Protein AF-A0A969KYI5-F1 (afdb_monomer)

Foldseek 3Di:
DDLVDDDQEAEDEPDPPVVVVVVVVVCVVNVHHYDYDYLVNLQPPDPVLVDDPPHDPDPDDPQADQEAEAEEAELSSQQSNQVSHAQLHEYEYEYPDYHPDDHDDDLCCCPVSVYYYFYDYDDDSVCRPVVQPDDPDFDQQWEEEEAALLDPVNLVVLVVQLVDPRHHQEYEYEHQAVVSCVCVCVPRVVSCVVVNYHYYYAHPPDPCRVVVVCVSLPQAGLEYEYQDPDPVSVVVNVVRAHDSHDYHYNDD

Nearest PDB structures (foldseek):
  8aet-assembly1_A-2  TM=6.600E-01  e=4.346E-01  Chloroflexus aurantiacus J-10-fl
  8a30-assembly1_A  TM=6.614E-01  e=4.109E-01  Chloroflexus aurantiacus J-10-fl
  8i70-assembly1_A-2  TM=6.601E-01  e=4.346E-01  Chloroflexus aurantiacus
  8aer-assembly1_A  TM=6.171E-01  e=3.885E-01  Chloroflexus aurantiacus J-10-fl
  8a8t-assembly1_A  TM=5.025E-01  e=2.937E-01  Chloroflexus aurantiacus J-10-fl

Radius of gyration: 21.57 Å; Cα contacts (8 Å, |Δi|>4): 402; chains: 1; bounding box: 47×39×60 Å

Structure (mmCIF, N/CA/C/O backbone):
data_AF-A0A969KYI5-F1
#
_entry.id   AF-A0A969KYI5-F1
#
loop_
_atom_site.group_PDB
_atom_site.id
_atom_site.type_symbol
_atom_site.label_atom_id
_atom_site.label_alt_id
_atom_site.label_comp_id
_atom_site.label_asym_id
_atom_site.label_entity_id
_atom_site.label_seq_id
_atom_site.pdbx_PDB_ins_code
_atom_site.Cartn_x
_atom_site.Cartn_y
_atom_site.Cartn_z
_atom_site.occupancy
_atom_site.B_iso_or_equiv
_atom_site.auth_seq_id
_atom_site.auth_comp_id
_atom_site.auth_asym_id
_atom_site.auth_atom_id
_atom_site.pdbx_PDB_model_num
ATOM 1 N N . MET A 1 1 ? -16.757 -11.420 14.740 1.00 59.62 1 MET A N 1
ATOM 2 C CA . MET A 1 1 ? -16.255 -12.088 15.953 1.00 59.62 1 MET A CA 1
ATOM 3 C C . MET A 1 1 ? -17.090 -13.322 16.175 1.00 59.62 1 MET A C 1
ATOM 5 O O . MET A 1 1 ? -18.311 -13.242 16.051 1.00 59.62 1 MET A O 1
ATOM 9 N N . ASP A 1 2 ? -16.441 -14.421 16.500 1.00 63.47 2 ASP A N 1
ATOM 10 C CA . ASP A 1 2 ? -17.086 -15.614 17.028 1.00 63.47 2 ASP A CA 1
ATOM 11 C C . ASP A 1 2 ? -16.441 -15.958 18.378 1.00 63.47 2 ASP A C 1
ATOM 13 O O . ASP A 1 2 ? -15.504 -15.295 18.820 1.00 63.47 2 ASP A O 1
ATOM 17 N N . GLU A 1 3 ? -16.976 -16.962 19.066 1.00 64.88 3 GLU A N 1
ATOM 18 C CA . GLU A 1 3 ? -16.490 -17.372 20.390 1.00 64.88 3 GLU A CA 1
ATOM 19 C C . GLU A 1 3 ? -15.037 -17.886 20.368 1.00 64.88 3 GLU A C 1
ATOM 21 O O . GLU A 1 3 ? -14.399 -17.961 21.410 1.00 64.88 3 GLU A O 1
ATOM 26 N N . GLN A 1 4 ? -14.496 -18.221 19.194 1.00 67.75 4 GLN A N 1
ATOM 27 C CA . GLN A 1 4 ? -13.138 -18.747 19.029 1.00 67.75 4 GLN A CA 1
ATOM 28 C C . GLN A 1 4 ? -12.147 -17.674 18.546 1.00 67.75 4 GLN A C 1
ATOM 30 O O . GLN A 1 4 ? -10.937 -17.870 18.639 1.00 67.75 4 GLN A O 1
ATOM 35 N N . SER A 1 5 ? -12.649 -16.540 18.052 1.00 75.62 5 SER A N 1
ATOM 36 C CA . SER A 1 5 ? -11.885 -15.423 17.504 1.00 75.62 5 SER A CA 1
ATOM 37 C C . SER A 1 5 ? -12.491 -14.091 17.962 1.00 75.62 5 SER A C 1
ATOM 39 O O . SER A 1 5 ? -13.336 -13.472 17.297 1.00 75.62 5 SER A O 1
ATOM 41 N N . HIS A 1 6 ? -12.053 -13.660 19.146 1.00 79.88 6 HIS A N 1
ATOM 42 C CA . HIS A 1 6 ? -12.416 -12.391 19.766 1.00 79.88 6 HIS A CA 1
ATOM 43 C C . HIS A 1 6 ? -11.184 -11.723 20.401 1.00 79.88 6 HIS A C 1
ATOM 45 O O . HIS A 1 6 ? -10.236 -12.417 20.779 1.00 79.88 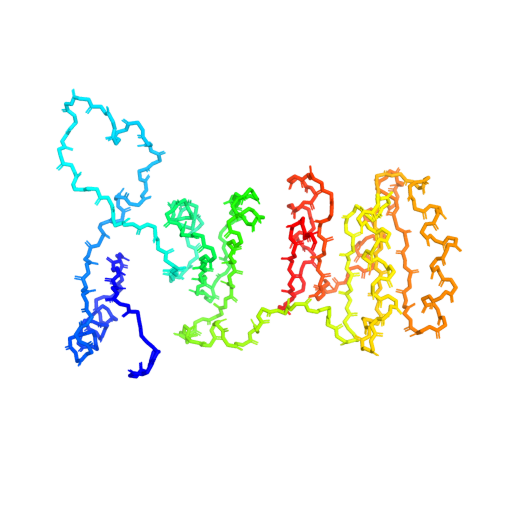6 HIS A O 1
ATOM 51 N N . PRO A 1 7 ? -11.168 -10.386 20.538 1.00 85.75 7 PRO A N 1
ATOM 52 C CA . PRO A 1 7 ? -10.055 -9.705 21.183 1.00 85.75 7 PRO A CA 1
ATOM 53 C C . PRO A 1 7 ? -10.033 -9.997 22.690 1.00 85.75 7 PRO A C 1
ATOM 55 O O . PRO A 1 7 ? -11.062 -10.308 23.295 1.00 85.75 7 PRO A O 1
ATOM 58 N N . ALA A 1 8 ? -8.859 -9.863 23.308 1.00 86.94 8 ALA A N 1
ATOM 59 C CA . ALA A 1 8 ? -8.721 -9.947 24.764 1.00 86.94 8 ALA A CA 1
ATOM 60 C C . ALA A 1 8 ? -9.285 -8.701 25.473 1.00 86.94 8 ALA A C 1
ATOM 62 O O . ALA A 1 8 ? -9.781 -8.788 26.596 1.00 86.94 8 ALA A O 1
ATOM 63 N N . ARG A 1 9 ? -9.212 -7.539 24.810 1.00 89.31 9 ARG A N 1
ATOM 64 C CA . ARG A 1 9 ? -9.676 -6.238 25.308 1.00 89.31 9 ARG A CA 1
ATOM 65 C C . ARG A 1 9 ? -10.349 -5.471 24.176 1.00 89.31 9 ARG A C 1
ATOM 67 O O . ARG A 1 9 ? -9.918 -5.566 23.031 1.00 89.31 9 ARG A O 1
ATOM 74 N N . LEU A 1 10 ? -11.380 -4.698 24.492 1.00 91.19 10 LEU A N 1
ATOM 75 C CA . LEU A 1 10 ? -12.138 -3.902 23.533 1.00 91.19 10 LEU A CA 1
ATOM 76 C C . LEU A 1 10 ? -12.151 -2.429 23.954 1.00 91.19 10 LEU A C 1
ATOM 78 O O . LEU A 1 10 ? -12.731 -2.077 24.979 1.00 91.19 10 LEU A O 1
ATOM 82 N N . GLY A 1 11 ? -11.537 -1.571 23.141 1.00 89.88 11 GLY A N 1
ATOM 83 C CA . GLY A 1 11 ? -11.654 -0.118 23.260 1.00 89.88 11 GLY A CA 1
ATOM 84 C C . GLY A 1 11 ? -12.860 0.400 22.476 1.00 89.88 11 GLY A C 1
ATOM 85 O O . GLY A 1 11 ? -13.053 0.009 21.327 1.00 89.88 11 GLY A O 1
ATOM 86 N N . LEU A 1 12 ? -13.667 1.275 23.076 1.00 90.50 12 LEU A N 1
ATOM 87 C CA . LEU A 1 12 ? -14.774 1.959 22.400 1.00 90.50 12 LEU A CA 1
ATOM 88 C C . LEU A 1 12 ? -14.564 3.473 22.441 1.00 90.50 12 LEU A C 1
ATOM 90 O O . LEU A 1 12 ? -14.424 4.049 23.519 1.00 90.50 12 LEU A O 1
ATOM 94 N N . THR A 1 13 ? -14.619 4.117 21.277 1.00 89.56 13 THR A N 1
ATOM 95 C CA . THR A 1 13 ? -14.523 5.575 21.130 1.00 89.56 13 THR A CA 1
ATOM 96 C C . THR A 1 13 ? -15.610 6.061 20.188 1.00 89.56 13 THR A C 1
ATOM 98 O O . THR A 1 13 ? -15.633 5.649 19.034 1.00 89.56 13 THR A O 1
ATOM 101 N N . ASP A 1 14 ? -16.501 6.923 20.686 1.00 87.88 14 ASP A N 1
ATOM 102 C CA . ASP A 1 14 ? -17.548 7.598 19.895 1.00 87.88 14 ASP A CA 1
ATOM 103 C C . ASP A 1 14 ? -18.373 6.656 18.986 1.00 87.88 14 ASP A C 1
ATOM 105 O O . ASP A 1 14 ? -18.762 6.976 17.865 1.00 87.88 14 ASP A O 1
ATOM 109 N N . VAL A 1 15 ? -18.617 5.432 19.465 1.00 87.50 15 VAL A N 1
ATOM 110 C CA . VAL A 1 15 ? -19.366 4.408 18.729 1.00 87.50 15 VAL A CA 1
ATOM 111 C C . VAL A 1 15 ? -20.871 4.663 18.894 1.00 87.50 15 VAL A C 1
ATOM 113 O O . VAL A 1 15 ? -21.308 4.886 20.026 1.00 87.50 15 VAL A O 1
ATOM 116 N N . PRO A 1 16 ? -21.701 4.555 17.831 1.00 88.31 16 PRO A N 1
ATOM 117 C CA . PRO A 1 16 ? -23.150 4.729 17.942 1.00 88.31 16 PRO A CA 1
ATOM 118 C C . PRO A 1 16 ? -23.755 3.877 19.062 1.00 88.31 16 PRO A C 1
ATOM 120 O O . PRO A 1 16 ? -23.484 2.679 19.138 1.00 88.31 16 PRO A O 1
ATOM 123 N N . GLU A 1 17 ? -24.614 4.469 19.896 1.00 89.56 17 GLU A N 1
ATOM 124 C CA . GLU A 1 17 ? -25.098 3.869 21.152 1.00 89.56 17 GLU A CA 1
ATOM 125 C C . GLU A 1 17 ? -25.670 2.455 20.964 1.00 89.56 17 GLU A C 1
ATOM 127 O O . GLU A 1 17 ? -25.275 1.514 21.650 1.00 89.56 17 GLU A O 1
ATOM 132 N N . ALA A 1 18 ? -26.530 2.265 19.958 1.00 90.06 18 ALA A N 1
ATOM 133 C CA . ALA A 1 18 ? -27.111 0.959 19.650 1.00 90.06 18 ALA A CA 1
ATOM 134 C C . ALA A 1 18 ? -26.060 -0.093 19.247 1.00 90.06 18 ALA A C 1
ATOM 136 O O . ALA A 1 18 ? -26.262 -1.293 19.445 1.00 90.06 18 ALA A O 1
ATOM 137 N N . PHE A 1 19 ? -24.939 0.321 18.655 1.00 89.75 19 PHE A N 1
ATOM 138 C CA . PHE A 1 19 ? -23.842 -0.586 18.333 1.00 89.75 19 PHE A CA 1
ATOM 139 C C . PHE A 1 19 ? -22.939 -0.834 19.543 1.00 89.75 19 PHE A C 1
ATOM 141 O O . PHE A 1 19 ? -22.632 -1.991 19.824 1.00 89.75 19 PHE A O 1
ATOM 148 N N . ALA A 1 20 ? -22.613 0.206 20.311 1.00 90.94 20 ALA A N 1
ATOM 149 C CA . ALA A 1 20 ? -21.858 0.090 21.555 1.00 90.94 20 ALA A CA 1
ATOM 150 C C . ALA A 1 20 ? -22.544 -0.854 22.559 1.00 90.94 20 ALA A C 1
ATOM 152 O O . ALA A 1 20 ? -21.880 -1.715 23.133 1.00 90.94 20 ALA A O 1
ATOM 153 N N . THR A 1 21 ? -23.869 -0.765 22.722 1.00 92.81 21 THR A N 1
ATOM 154 C CA . THR A 1 21 ? -24.632 -1.677 23.591 1.00 92.81 21 THR A CA 1
ATOM 155 C C . THR A 1 21 ? -24.506 -3.126 23.128 1.00 92.81 21 THR A C 1
ATOM 157 O O . THR A 1 21 ? -24.176 -3.992 23.936 1.00 92.81 21 THR A O 1
ATOM 160 N N . ARG A 1 22 ? -24.660 -3.397 21.823 1.00 91.25 22 ARG A N 1
ATOM 161 C CA . ARG A 1 22 ? -24.477 -4.753 21.271 1.00 91.25 22 ARG A CA 1
ATOM 162 C C . ARG A 1 22 ? -23.063 -5.289 21.511 1.00 91.25 22 ARG A C 1
ATOM 164 O O . ARG A 1 22 ? -22.908 -6.454 21.867 1.00 91.25 22 ARG A O 1
ATOM 171 N N . LEU A 1 23 ? -22.039 -4.451 21.340 1.00 91.31 23 LEU A N 1
ATOM 172 C CA . LEU A 1 23 ? -20.647 -4.831 21.593 1.00 91.31 23 LEU A CA 1
ATOM 173 C C . LEU A 1 23 ? -20.398 -5.141 23.073 1.00 91.31 23 LEU A C 1
ATOM 175 O O . LEU A 1 23 ? -19.770 -6.151 23.374 1.00 91.31 23 LEU A O 1
ATOM 179 N N . LYS A 1 24 ? -20.932 -4.330 23.993 1.00 92.19 24 LYS A N 1
ATOM 180 C CA . LYS A 1 24 ? -20.815 -4.548 25.445 1.00 92.19 24 LYS A CA 1
ATOM 181 C C . LYS A 1 24 ? -21.520 -5.824 25.900 1.00 92.19 24 LYS A C 1
ATOM 183 O O . LYS A 1 24 ? -20.953 -6.585 26.677 1.00 92.19 24 LYS A O 1
ATOM 188 N N . GLU A 1 25 ? -22.725 -6.091 25.397 1.00 93.19 25 GLU A N 1
ATOM 189 C CA . GLU A 1 25 ? -23.447 -7.338 25.678 1.00 93.19 25 GLU A CA 1
ATOM 190 C C . GLU A 1 25 ? -22.661 -8.562 25.198 1.00 93.19 25 GLU A C 1
ATOM 192 O O . GLU A 1 25 ? -22.559 -9.561 25.912 1.00 93.19 25 GLU A O 1
ATOM 197 N N . GLN A 1 26 ? -22.076 -8.480 24.001 1.00 89.75 26 GLN A N 1
ATOM 198 C CA . GLN A 1 26 ? -21.272 -9.559 23.442 1.00 89.75 26 GLN A CA 1
ATOM 199 C C . GLN A 1 26 ? -19.955 -9.752 24.209 1.00 89.75 26 GLN A C 1
ATOM 201 O O . GLN A 1 26 ? -19.594 -10.884 24.527 1.00 89.75 26 GLN A O 1
ATOM 206 N N . ALA A 1 27 ? -19.276 -8.662 24.567 1.00 91.44 27 ALA A N 1
ATOM 207 C CA . ALA A 1 27 ? -18.063 -8.681 25.375 1.00 91.44 27 ALA A CA 1
ATOM 208 C C . ALA A 1 27 ? -18.308 -9.291 26.761 1.00 91.44 27 ALA A C 1
ATOM 210 O O . ALA A 1 27 ? -17.524 -10.123 27.207 1.00 91.44 27 ALA A O 1
ATOM 211 N N . ALA A 1 28 ? -19.436 -8.971 27.406 1.00 91.12 28 ALA A N 1
ATOM 212 C CA . ALA A 1 28 ? -19.811 -9.556 28.692 1.00 91.12 28 ALA A CA 1
ATOM 213 C C . ALA A 1 28 ? -20.014 -11.080 28.610 1.00 91.12 28 ALA A C 1
ATOM 215 O O . ALA A 1 28 ? -19.615 -11.800 29.525 1.00 91.12 28 ALA A O 1
ATOM 216 N N . ARG A 1 29 ? -20.591 -11.587 27.508 1.00 91.06 29 ARG A N 1
ATOM 217 C CA . ARG A 1 29 ? -20.756 -13.037 27.278 1.00 91.06 29 ARG A CA 1
ATOM 218 C C . ARG A 1 29 ? -19.420 -13.765 27.164 1.00 91.06 29 ARG A C 1
ATOM 220 O O . ARG A 1 29 ? -19.315 -14.893 27.631 1.00 91.06 29 ARG A O 1
ATOM 227 N N . TRP A 1 30 ? -18.423 -13.122 26.564 1.00 90.38 30 TRP A N 1
ATOM 228 C CA . TRP A 1 30 ? -17.089 -13.689 26.345 1.00 90.38 30 TRP A CA 1
ATOM 229 C C . TRP A 1 30 ? -16.047 -13.231 27.372 1.00 90.38 30 TRP A C 1
ATOM 231 O O . TRP A 1 30 ? -14.867 -13.519 27.214 1.00 90.38 30 TRP A O 1
ATOM 241 N N . GLN A 1 31 ? -16.476 -12.535 28.431 1.00 89.81 31 GLN A N 1
ATOM 242 C CA . GLN A 1 31 ? -15.607 -12.022 29.497 1.00 89.81 31 GLN A CA 1
ATOM 243 C C . GLN A 1 31 ? -14.469 -11.117 28.984 1.00 89.81 31 GLN A C 1
ATOM 245 O O . GLN A 1 31 ? -13.372 -11.106 29.538 1.00 89.81 31 GLN A O 1
ATOM 250 N N . ILE A 1 32 ? -14.742 -10.341 27.935 1.00 91.00 32 ILE A N 1
ATOM 251 C CA . ILE A 1 32 ? -13.802 -9.381 27.351 1.00 91.00 32 ILE A CA 1
ATOM 252 C C . ILE A 1 32 ? -13.844 -8.087 28.163 1.00 91.00 32 ILE A C 1
ATOM 254 O O . ILE A 1 32 ? -14.917 -7.541 28.434 1.00 91.00 32 ILE A O 1
ATOM 258 N N . GLU A 1 33 ? -12.671 -7.570 28.524 1.00 89.69 33 GLU A N 1
ATOM 259 C CA . GLU A 1 33 ? -12.545 -6.261 29.165 1.00 89.69 33 GLU A CA 1
ATOM 260 C C . GLU A 1 33 ? -12.932 -5.159 28.170 1.00 89.69 33 GLU A C 1
ATOM 262 O O . GLU A 1 33 ? -12.339 -5.057 27.096 1.00 89.69 33 GLU A O 1
ATOM 267 N N . VAL A 1 34 ? -13.908 -4.320 28.526 1.00 89.81 34 VAL A N 1
ATOM 268 C CA . VAL A 1 34 ? -14.317 -3.170 27.709 1.00 89.81 34 VAL A CA 1
ATOM 269 C C . VAL A 1 34 ? -13.865 -1.880 28.377 1.00 89.81 34 VAL A C 1
ATOM 271 O O . VAL A 1 34 ? -14.175 -1.647 29.545 1.00 89.81 34 VAL A O 1
ATOM 274 N N . VAL A 1 35 ? -13.183 -1.028 27.617 1.00 88.81 35 VAL A N 1
ATOM 275 C CA . VAL A 1 35 ? -12.719 0.291 28.056 1.00 88.81 35 VAL A CA 1
ATOM 276 C C . VAL A 1 35 ? -13.306 1.353 27.134 1.00 88.81 35 VAL A C 1
ATOM 278 O O . VAL A 1 35 ? -13.179 1.267 25.914 1.00 88.81 35 VAL A O 1
ATOM 281 N N . GLU A 1 36 ? -13.943 2.371 27.708 1.00 86.38 36 GLU A N 1
ATOM 282 C CA . GLU A 1 36 ? -14.324 3.565 26.951 1.00 86.38 36 GLU A CA 1
ATOM 283 C C . GLU A 1 36 ? -13.146 4.532 26.890 1.00 86.38 36 GLU A C 1
ATOM 285 O O . GLU A 1 36 ? -12.555 4.883 27.911 1.00 86.38 36 GLU A O 1
ATOM 290 N N . ILE A 1 37 ? -12.801 4.950 25.677 1.00 85.69 37 ILE A N 1
ATOM 291 C CA . ILE A 1 37 ? -11.662 5.816 25.404 1.00 85.69 37 ILE A CA 1
ATOM 292 C C . ILE A 1 37 ? -12.213 7.103 24.790 1.00 85.69 37 ILE A C 1
ATOM 294 O O . ILE A 1 37 ? -12.712 7.070 23.662 1.00 85.69 37 ILE A O 1
ATOM 298 N N . PRO A 1 38 ? -12.157 8.235 25.509 1.00 83.31 38 PRO A N 1
ATOM 299 C CA . PRO A 1 38 ? -12.606 9.515 24.980 1.00 83.31 38 PRO A CA 1
ATOM 300 C C . PRO A 1 38 ? -11.817 9.920 23.727 1.00 83.31 38 PRO A C 1
ATOM 302 O O . PRO A 1 38 ? -10.602 9.733 23.653 1.00 83.31 38 PRO A O 1
ATOM 305 N N . LEU A 1 39 ? -12.506 10.466 22.724 1.00 78.62 39 LEU A N 1
ATOM 306 C CA . LEU A 1 39 ? -11.914 10.767 21.417 1.00 78.62 39 LEU A CA 1
ATOM 307 C C . LEU A 1 39 ? -10.817 11.841 21.481 1.00 78.62 39 LEU A C 1
ATOM 309 O O . LEU A 1 39 ? -9.819 11.772 20.766 1.00 78.62 39 LEU A O 1
ATOM 313 N N . ASP A 1 40 ? -10.986 12.825 22.359 1.00 79.44 40 ASP A N 1
ATOM 314 C CA . ASP A 1 40 ? -9.992 13.856 22.650 1.00 79.44 40 ASP A CA 1
ATOM 315 C C . ASP A 1 40 ? -8.660 13.254 23.102 1.00 79.44 40 ASP A C 1
ATOM 317 O O . ASP A 1 40 ? -7.614 13.777 22.735 1.00 79.44 40 ASP A O 1
ATOM 321 N N . ARG A 1 41 ? -8.675 12.108 23.793 1.00 75.38 41 ARG A N 1
ATOM 322 C CA . ARG A 1 41 ? -7.449 11.424 24.216 1.00 75.38 41 ARG A CA 1
ATOM 323 C C . ARG A 1 41 ? -6.648 10.812 23.077 1.00 75.38 41 ARG A C 1
ATOM 325 O O . ARG A 1 41 ? -5.428 10.738 23.194 1.00 75.38 41 ARG A O 1
ATOM 332 N N . LEU A 1 42 ? -7.310 10.376 22.007 1.00 74.62 42 LEU A N 1
ATOM 333 C CA . LEU A 1 42 ? -6.642 9.833 20.820 1.00 74.62 42 LEU A CA 1
ATOM 334 C C . LEU A 1 42 ? -6.076 10.946 19.932 1.00 74.62 42 LEU A C 1
ATOM 336 O O . LEU A 1 42 ? -5.077 10.735 19.257 1.00 74.62 42 LEU A O 1
ATOM 340 N N . ARG A 1 43 ? -6.681 12.140 19.980 1.00 72.38 43 ARG A N 1
ATOM 341 C CA . ARG A 1 43 ? -6.279 13.335 19.218 1.00 72.38 43 ARG A CA 1
ATOM 342 C C . ARG A 1 43 ? -5.135 14.135 19.848 1.00 72.38 43 ARG A C 1
ATOM 344 O O . ARG A 1 43 ? -4.731 15.147 19.284 1.00 72.38 43 ARG A O 1
ATOM 351 N N . LEU A 1 44 ? -4.627 13.730 21.011 1.00 62.97 44 LEU A N 1
ATOM 352 C CA . LEU A 1 44 ? -3.478 14.388 21.629 1.00 62.97 44 LEU A CA 1
ATOM 353 C C . LEU A 1 44 ? -2.215 14.069 20.816 1.00 62.97 44 LEU A C 1
ATOM 355 O O . LEU A 1 44 ? -1.639 12.994 20.955 1.00 62.97 44 LEU A O 1
ATOM 359 N N . GLU A 1 45 ? -1.799 15.022 19.981 1.00 50.66 45 GLU A N 1
ATOM 360 C CA . GLU A 1 45 ? -0.586 14.952 19.148 1.00 50.66 45 GLU A CA 1
ATOM 361 C C . GLU A 1 45 ? 0.715 14.963 19.971 1.00 50.66 45 GLU A C 1
ATOM 363 O O . GLU A 1 45 ? 1.779 14.622 19.457 1.00 50.66 45 GLU A O 1
ATOM 368 N N . ASP A 1 46 ? 0.656 15.365 21.245 1.00 46.66 46 ASP A N 1
ATOM 369 C CA . ASP A 1 46 ? 1.851 15.729 22.001 1.00 46.66 46 ASP A CA 1
ATOM 370 C C . ASP A 1 46 ? 2.296 14.641 22.990 1.00 46.66 46 ASP A C 1
ATOM 372 O O . ASP A 1 46 ? 1.810 14.529 24.121 1.00 46.66 46 ASP A O 1
ATOM 376 N N . ASP A 1 47 ? 3.308 13.875 22.586 1.00 47.69 47 ASP A N 1
ATOM 377 C CA . ASP A 1 47 ? 4.074 12.980 23.463 1.00 47.69 47 ASP A CA 1
ATOM 378 C C . ASP A 1 47 ? 4.747 13.734 24.634 1.00 47.69 47 ASP A C 1
ATOM 380 O O . ASP A 1 47 ? 5.129 13.123 25.638 1.00 47.69 47 ASP A O 1
ATOM 384 N N . ARG A 1 48 ? 4.870 15.071 24.562 1.00 41.66 48 ARG A N 1
ATOM 385 C CA . ARG A 1 48 ? 5.460 15.901 25.630 1.00 41.66 48 ARG A CA 1
ATOM 386 C C . ARG A 1 48 ? 4.542 16.070 26.837 1.00 41.66 48 ARG A C 1
ATOM 388 O O . ARG A 1 48 ? 5.039 16.111 27.959 1.00 41.66 48 ARG A O 1
ATOM 395 N N . LEU A 1 49 ? 3.220 16.040 26.651 1.00 44.06 49 LEU A N 1
ATOM 396 C CA . LEU A 1 49 ? 2.267 16.002 27.770 1.00 44.06 49 LEU A CA 1
ATOM 397 C C . LEU A 1 49 ? 2.286 14.658 28.517 1.00 44.06 49 LEU A C 1
ATOM 399 O O . LEU A 1 49 ? 1.730 14.562 29.608 1.00 44.06 49 LEU A O 1
ATOM 403 N N . ARG A 1 50 ? 2.964 13.631 27.981 1.00 46.44 50 ARG A N 1
ATOM 404 C CA . ARG A 1 50 ? 3.198 12.363 28.692 1.00 46.44 50 ARG A CA 1
ATOM 405 C C . ARG A 1 50 ? 4.343 12.446 29.712 1.00 46.44 50 ARG A C 1
ATOM 407 O O . ARG A 1 50 ? 4.453 11.554 30.547 1.00 46.44 50 ARG A O 1
ATOM 414 N N . HIS A 1 51 ? 5.181 13.491 29.660 1.00 39.66 51 HIS A N 1
ATOM 415 C CA . HIS A 1 51 ? 6.405 13.606 30.470 1.00 39.66 51 HIS A CA 1
ATOM 416 C C . HIS A 1 51 ? 6.597 14.960 31.182 1.00 39.66 51 HIS A C 1
ATOM 418 O O . HIS A 1 51 ? 7.648 15.170 31.790 1.00 39.66 51 HIS A O 1
ATOM 424 N N . GLU A 1 52 ? 5.624 15.878 31.168 1.00 33.81 52 GLU A N 1
ATOM 425 C CA . GLU A 1 52 ? 5.732 17.099 31.976 1.00 33.81 52 GLU A CA 1
ATOM 426 C C . GLU A 1 52 ? 5.536 16.790 33.475 1.00 33.81 52 GLU A C 1
ATOM 428 O O . GLU A 1 52 ? 4.476 16.286 33.864 1.00 33.81 52 GLU A O 1
ATOM 433 N N . PRO A 1 53 ? 6.501 17.120 34.358 1.00 36.97 53 PRO A N 1
ATOM 434 C CA . PRO A 1 53 ? 6.297 17.024 35.796 1.00 36.97 53 PRO A CA 1
ATOM 435 C C . PRO A 1 53 ? 5.329 18.135 36.234 1.00 36.97 53 PRO A C 1
ATOM 437 O O . PRO A 1 53 ? 5.749 19.240 36.569 1.00 36.97 53 PRO A O 1
ATOM 440 N N . GLY A 1 54 ? 4.023 17.849 36.205 1.00 46.62 54 GLY A N 1
ATOM 441 C CA . GLY A 1 54 ? 2.973 18.754 36.693 1.00 46.62 54 GLY A CA 1
ATOM 442 C C . GLY A 1 54 ? 1.671 18.806 35.884 1.00 46.62 54 GLY A C 1
ATOM 443 O O . GLY A 1 54 ? 0.737 19.475 36.324 1.00 46.62 54 GLY A O 1
ATOM 444 N N . GLY A 1 55 ? 1.572 18.120 34.740 1.00 43.94 55 GLY A N 1
ATOM 445 C CA . GLY A 1 55 ? 0.313 17.991 33.997 1.00 43.94 55 GLY A CA 1
ATOM 446 C C . GLY A 1 55 ? -0.695 17.098 34.730 1.00 43.94 55 GLY A C 1
ATOM 447 O O . GLY A 1 55 ? -0.298 16.157 35.414 1.00 43.94 55 GLY A O 1
ATOM 448 N N . LEU A 1 56 ? -1.995 17.405 34.609 1.00 45.03 56 LEU A N 1
ATOM 449 C CA . LEU A 1 56 ? -3.103 16.573 35.105 1.00 45.03 56 LEU A CA 1
ATOM 450 C C . LEU A 1 56 ? -2.802 15.093 34.830 1.00 45.03 56 LEU A C 1
ATOM 452 O O . LEU A 1 56 ? -2.579 14.731 33.678 1.00 45.03 56 LEU A O 1
ATOM 456 N N . PHE A 1 57 ? -2.779 14.262 35.878 1.00 43.72 57 PHE A N 1
ATOM 457 C CA . PHE A 1 57 ? -2.591 12.815 35.773 1.00 43.72 57 PHE A CA 1
ATOM 458 C C . PHE A 1 57 ? -3.711 12.220 34.911 1.00 43.72 57 PHE A C 1
ATOM 460 O O . PHE A 1 57 ? -4.773 11.859 35.410 1.00 43.72 57 PHE A O 1
ATOM 467 N N . LEU A 1 58 ? -3.496 12.168 33.602 1.00 50.28 58 LEU A N 1
ATOM 468 C CA . LEU A 1 58 ? -4.280 11.340 32.708 1.00 50.28 58 LEU A CA 1
ATOM 469 C C . LEU A 1 58 ? -3.669 9.947 32.792 1.00 50.28 58 LEU A C 1
ATOM 471 O O . LEU A 1 58 ? -2.467 9.796 32.568 1.00 50.28 58 LEU A O 1
ATOM 475 N N . ASP A 1 59 ? -4.483 8.939 33.108 1.00 50.81 59 ASP A N 1
ATOM 476 C CA . ASP A 1 59 ? -4.032 7.547 33.067 1.00 50.81 59 ASP A CA 1
ATOM 477 C C . ASP A 1 59 ? -3.341 7.281 31.719 1.00 50.81 59 ASP A C 1
ATOM 479 O O . ASP A 1 59 ? -3.820 7.775 30.691 1.00 50.81 59 ASP A O 1
ATOM 483 N N . PRO A 1 60 ? -2.208 6.565 31.667 1.00 52.84 60 PRO A N 1
ATOM 484 C CA . PRO A 1 60 ? -1.571 6.251 30.396 1.00 52.84 60 PRO A CA 1
ATOM 485 C C . PRO A 1 60 ? -2.590 5.585 29.462 1.00 52.84 60 PRO A C 1
ATOM 487 O O . PRO A 1 60 ? -3.403 4.768 29.902 1.00 52.84 60 PRO A O 1
ATOM 490 N N . LEU A 1 61 ? -2.582 5.970 28.178 1.00 56.59 61 LEU A N 1
ATOM 491 C CA . LEU A 1 61 ? -3.379 5.261 27.176 1.00 56.59 61 LEU A CA 1
ATOM 492 C C . LEU A 1 61 ? -3.042 3.761 27.242 1.00 56.59 61 LEU A C 1
ATOM 494 O O . LEU A 1 61 ? -1.916 3.412 27.619 1.00 56.59 61 LEU A O 1
ATOM 498 N N . PRO A 1 62 ? -3.995 2.875 26.894 1.00 56.06 62 PRO A N 1
ATOM 499 C CA . PRO A 1 62 ? -3.711 1.454 26.775 1.00 56.06 62 PRO A CA 1
ATOM 500 C C . PRO A 1 62 ? -2.445 1.219 25.933 1.00 56.06 62 PRO A C 1
ATOM 502 O O . PRO A 1 62 ? -2.127 2.048 25.074 1.00 56.06 62 PRO A O 1
ATOM 505 N N . PRO A 1 63 ? -1.723 0.102 26.157 1.00 61.62 63 PRO A N 1
ATOM 506 C CA . PRO A 1 63 ? -0.682 -0.322 25.226 1.00 61.62 63 PRO A CA 1
ATOM 507 C C . PRO A 1 63 ? -1.246 -0.307 23.801 1.00 61.62 63 PRO A C 1
ATOM 509 O O . PRO A 1 63 ? -2.447 -0.520 23.625 1.00 61.62 63 PRO A O 1
ATOM 512 N N . ALA A 1 64 ? -0.381 -0.003 22.832 1.00 80.88 64 ALA A N 1
ATOM 513 C CA . ALA A 1 64 ? -0.733 0.127 21.423 1.00 80.88 64 ALA A CA 1
ATOM 514 C C . ALA A 1 64 ? -1.735 -0.954 20.967 1.00 80.88 64 ALA A C 1
ATOM 516 O O . ALA A 1 64 ? -1.662 -2.100 21.411 1.00 80.88 64 ALA A O 1
ATOM 517 N N . PHE A 1 65 ? -2.685 -0.582 20.112 1.00 89.50 65 PHE A N 1
ATOM 518 C CA . PHE A 1 65 ? -3.764 -1.461 19.669 1.00 89.50 65 PHE A CA 1
ATOM 519 C C . PHE A 1 65 ? -3.275 -2.408 18.579 1.00 89.50 65 PHE A C 1
ATOM 521 O O . PHE A 1 65 ? -2.706 -1.951 17.590 1.00 89.50 65 PHE A O 1
ATOM 528 N N . ASP A 1 66 ? -3.543 -3.706 18.725 1.00 92.94 66 ASP A N 1
ATOM 529 C CA . ASP A 1 66 ? -3.301 -4.676 17.651 1.00 92.94 66 ASP A CA 1
ATOM 530 C C . ASP A 1 66 ? -4.166 -4.338 16.426 1.00 92.94 66 ASP A C 1
ATOM 532 O O . ASP A 1 66 ? -3.671 -4.252 15.310 1.00 92.94 66 ASP A O 1
ATOM 536 N N . ASP A 1 67 ? -5.439 -4.012 16.654 1.00 93.81 67 ASP A N 1
ATOM 537 C CA . ASP A 1 67 ? -6.390 -3.662 15.605 1.00 93.81 67 ASP A CA 1
ATOM 538 C C . ASP A 1 67 ? -7.135 -2.370 15.963 1.00 93.81 67 ASP A C 1
ATOM 540 O O . ASP A 1 67 ? -7.664 -2.222 17.068 1.00 93.81 67 ASP A O 1
ATOM 544 N N . ILE A 1 68 ? -7.238 -1.452 15.002 1.00 93.94 68 ILE A N 1
ATOM 545 C CA . ILE A 1 68 ? -8.036 -0.227 15.098 1.00 93.94 68 ILE A CA 1
ATOM 546 C C . ILE A 1 68 ? -9.078 -0.243 13.982 1.00 93.94 68 ILE A C 1
ATOM 548 O O . ILE A 1 68 ? -8.748 -0.212 12.797 1.00 93.94 68 ILE A O 1
ATOM 552 N N . ILE A 1 69 ? -10.356 -0.258 14.361 1.00 94.31 69 ILE A N 1
ATOM 553 C CA . ILE A 1 69 ? -11.478 -0.245 13.418 1.00 94.31 69 ILE A CA 1
ATOM 554 C C . ILE A 1 69 ? -12.099 1.149 13.419 1.00 94.31 69 ILE A C 1
ATOM 556 O O . ILE A 1 69 ? -12.612 1.613 14.436 1.00 94.31 69 ILE A O 1
ATOM 560 N N . ILE A 1 70 ? -12.078 1.801 12.263 1.00 93.69 70 ILE A N 1
ATOM 561 C CA . ILE A 1 70 ? -12.591 3.151 12.058 1.00 93.69 70 ILE A CA 1
ATOM 562 C C . ILE A 1 70 ? -13.891 3.047 11.274 1.00 93.69 70 ILE A C 1
ATOM 564 O O . ILE A 1 70 ? -13.914 2.529 10.159 1.00 93.69 70 ILE A O 1
ATOM 568 N N . LEU A 1 71 ? -14.980 3.537 11.861 1.00 92.69 71 LEU A N 1
ATOM 569 C CA . LEU A 1 71 ? -16.290 3.570 11.219 1.00 92.69 71 LEU A CA 1
ATOM 570 C C . LEU A 1 71 ? -16.526 4.966 10.637 1.00 92.69 71 LEU A C 1
ATOM 572 O O . LEU A 1 71 ? -16.641 5.938 11.381 1.00 92.69 71 LEU A O 1
ATOM 576 N N . GLY A 1 72 ? -16.618 5.057 9.314 1.00 91.19 72 GLY A N 1
ATOM 577 C CA . GLY A 1 72 ? -16.798 6.308 8.582 1.00 91.19 72 GLY A CA 1
ATOM 578 C C . GLY A 1 72 ? -15.514 6.838 7.943 1.00 91.19 72 GLY A C 1
ATOM 579 O O . GLY A 1 72 ? -14.498 6.152 7.857 1.00 91.19 72 GLY A O 1
ATOM 580 N N . SER A 1 73 ? -15.590 8.072 7.447 1.00 92.56 73 SER A N 1
ATOM 581 C CA . SER A 1 73 ? -14.607 8.648 6.525 1.00 92.56 73 SER A CA 1
ATOM 582 C C . SER A 1 73 ? -13.886 9.890 7.068 1.00 92.56 73 SER A C 1
ATOM 584 O O . SER A 1 73 ? -13.511 10.758 6.286 1.00 92.56 73 SER A O 1
ATOM 586 N N . ASP A 1 74 ? -13.710 10.036 8.385 1.00 92.44 74 ASP A N 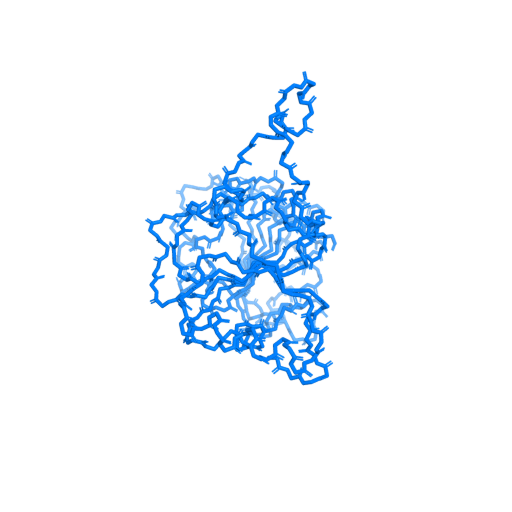1
ATOM 587 C CA . ASP A 1 74 ? -12.985 11.186 8.959 1.00 92.44 74 ASP A CA 1
ATOM 588 C C . ASP A 1 74 ? -11.462 11.012 8.812 1.00 92.44 74 ASP A C 1
ATOM 590 O O . ASP A 1 74 ? -10.823 10.281 9.569 1.00 92.44 74 ASP A O 1
ATOM 594 N N . SER A 1 75 ? -10.869 11.728 7.851 1.00 94.12 75 SER A N 1
ATOM 595 C CA . SER A 1 75 ? -9.419 11.738 7.616 1.00 94.12 75 SER A CA 1
ATOM 596 C C . SER A 1 75 ? -8.607 12.162 8.846 1.00 94.12 75 SER A C 1
ATOM 598 O O . SER A 1 75 ? -7.535 11.611 9.075 1.00 94.12 75 SER A O 1
ATOM 600 N N . ASN A 1 76 ? -9.102 13.109 9.653 1.00 91.56 76 ASN A N 1
ATOM 601 C CA . ASN A 1 76 ? -8.375 13.577 10.839 1.00 91.56 76 ASN A CA 1
ATOM 602 C C . ASN A 1 76 ? -8.375 12.511 11.938 1.00 91.56 76 ASN A C 1
ATOM 604 O O . ASN A 1 76 ? -7.409 12.383 12.684 1.00 91.56 76 ASN A O 1
ATOM 608 N N . LEU A 1 77 ? -9.463 11.742 12.046 1.00 90.75 77 LEU A N 1
ATOM 609 C CA . LEU A 1 77 ? -9.537 10.622 12.976 1.00 90.75 77 LEU A CA 1
ATOM 610 C C . LEU A 1 77 ? -8.535 9.531 12.596 1.00 90.75 77 LEU A C 1
ATOM 612 O O . LEU A 1 77 ? -7.817 9.059 13.469 1.00 90.75 77 LEU A O 1
ATOM 616 N N . ILE A 1 78 ? -8.467 9.169 11.311 1.00 92.69 78 ILE A N 1
ATOM 617 C CA . ILE A 1 78 ? -7.522 8.161 10.802 1.00 92.69 78 ILE A CA 1
ATOM 618 C C . ILE A 1 78 ? -6.082 8.542 11.159 1.00 92.69 78 ILE A C 1
ATOM 620 O O . ILE A 1 78 ? -5.344 7.723 11.704 1.00 92.69 78 ILE A O 1
ATOM 624 N N . GLU A 1 79 ? -5.705 9.796 10.917 1.00 92.44 79 GLU A N 1
ATOM 625 C CA . GLU A 1 79 ? -4.372 10.310 11.244 1.00 92.44 79 GLU A CA 1
ATOM 626 C C . GLU A 1 79 ? -4.105 10.340 12.754 1.00 92.44 79 GLU A C 1
ATOM 628 O O . GLU A 1 79 ? -3.009 9.996 13.186 1.00 92.44 79 GLU A O 1
ATOM 633 N N . ALA A 1 80 ? -5.104 10.694 13.568 1.00 88.62 80 ALA A N 1
ATOM 634 C CA . ALA A 1 80 ? -4.967 10.747 15.022 1.00 88.62 80 ALA A CA 1
ATOM 635 C C . ALA A 1 80 ? -4.801 9.362 15.668 1.00 88.62 80 ALA A C 1
ATOM 637 O O . ALA A 1 80 ? -4.097 9.228 16.667 1.00 88.62 80 ALA A O 1
ATOM 638 N N . VAL A 1 81 ? -5.453 8.326 15.128 1.00 89.88 81 VAL A N 1
ATOM 639 C CA . VAL A 1 81 ? -5.398 6.976 15.714 1.00 89.88 81 VAL A CA 1
ATOM 640 C C . VAL A 1 81 ? -4.194 6.164 15.246 1.00 89.88 81 VAL A C 1
ATOM 642 O O . VAL A 1 81 ? -3.740 5.292 15.985 1.00 89.88 81 VAL A O 1
ATOM 645 N N . ALA A 1 82 ? -3.650 6.459 14.062 1.00 89.94 82 ALA A N 1
ATOM 646 C CA . ALA A 1 82 ? -2.552 5.694 13.475 1.00 89.94 82 ALA A CA 1
ATOM 647 C C . ALA A 1 82 ? -1.308 5.542 14.382 1.00 89.94 82 ALA A C 1
ATOM 649 O O . ALA A 1 82 ? -0.798 4.426 14.474 1.00 89.94 82 ALA A O 1
ATOM 650 N N . PRO A 1 83 ? -0.848 6.573 15.126 1.00 88.88 83 PRO A N 1
ATOM 651 C CA . PRO A 1 83 ? 0.291 6.448 16.042 1.00 88.88 83 PRO A CA 1
ATOM 652 C C . PRO A 1 83 ? 0.084 5.483 17.214 1.00 88.88 83 PRO A C 1
ATOM 654 O O . PRO A 1 83 ? 1.052 5.101 17.867 1.00 88.88 83 PRO A O 1
ATOM 657 N N . HIS A 1 84 ? -1.161 5.105 17.516 1.00 88.81 84 HIS A N 1
ATOM 658 C CA . HIS A 1 84 ? -1.478 4.192 18.617 1.00 88.81 84 HIS A CA 1
ATOM 659 C C . HIS A 1 84 ? -1.528 2.727 18.171 1.00 88.81 84 HIS A C 1
ATOM 661 O O . HIS A 1 84 ? -1.897 1.870 18.971 1.00 88.81 84 HIS A O 1
ATOM 667 N N . LEU A 1 85 ? -1.184 2.425 16.916 1.00 91.69 85 LEU A N 1
ATOM 668 C CA . LEU A 1 85 ? -1.164 1.069 16.381 1.00 91.69 85 LEU A CA 1
ATOM 669 C C . LEU A 1 85 ? 0.080 0.296 16.846 1.00 91.69 85 LEU A C 1
ATOM 671 O O . LEU A 1 85 ? 1.198 0.813 16.844 1.00 91.69 85 LEU A O 1
ATOM 675 N N . ALA A 1 86 ? -0.110 -0.960 17.240 1.00 91.94 86 ALA A N 1
ATOM 676 C CA . ALA A 1 86 ? 0.971 -1.859 17.617 1.00 91.94 86 ALA A CA 1
ATOM 677 C C . ALA A 1 86 ? 1.756 -2.361 16.393 1.00 91.94 86 ALA A C 1
ATOM 679 O O . ALA A 1 86 ? 1.348 -2.216 15.238 1.00 91.94 86 ALA A O 1
ATOM 680 N N . HIS A 1 87 ? 2.896 -3.006 16.651 1.00 90.69 87 HIS A N 1
ATOM 681 C CA . HIS A 1 87 ? 3.603 -3.754 15.613 1.00 90.69 87 HIS A CA 1
ATOM 682 C C . HIS A 1 87 ? 2.701 -4.855 15.050 1.00 90.69 87 HIS A C 1
ATOM 684 O O . HIS A 1 87 ? 2.026 -5.546 15.806 1.00 90.69 87 HIS A O 1
ATOM 690 N N . PHE A 1 88 ? 2.756 -5.049 13.733 1.00 91.19 88 PHE A N 1
ATOM 691 C CA . PHE A 1 88 ? 1.903 -5.947 12.951 1.00 91.19 88 PHE A CA 1
ATOM 692 C C . PHE A 1 88 ? 0.414 -5.588 12.991 1.00 91.19 88 PHE A C 1
ATOM 694 O O . PHE A 1 88 ? -0.414 -6.403 12.585 1.00 91.19 88 PHE A O 1
ATOM 701 N N . GLY A 1 89 ? 0.078 -4.391 13.478 1.00 92.81 89 GLY A N 1
ATOM 702 C CA . GLY A 1 89 ? -1.302 -4.008 13.677 1.00 92.81 89 GLY A CA 1
ATOM 703 C C . GLY A 1 89 ? -2.045 -3.661 12.391 1.00 92.81 89 GLY A C 1
ATOM 704 O O . GLY A 1 89 ? -1.449 -3.356 11.350 1.00 92.81 89 GLY A O 1
ATOM 705 N N . ILE A 1 90 ? -3.371 -3.686 12.483 1.00 94.44 90 ILE A N 1
ATOM 706 C CA . ILE A 1 90 ? -4.286 -3.445 11.368 1.00 94.44 90 ILE A CA 1
ATOM 707 C C . ILE A 1 90 ? -5.140 -2.206 11.640 1.00 94.44 90 ILE A C 1
ATOM 709 O O . ILE A 1 90 ? -5.815 -2.112 12.660 1.00 94.44 90 ILE A O 1
ATOM 713 N N . ILE A 1 91 ? -5.177 -1.276 10.687 1.00 95.00 91 ILE A N 1
ATOM 714 C CA . ILE A 1 91 ? -6.163 -0.195 10.637 1.00 95.00 91 ILE A CA 1
ATOM 715 C C . ILE A 1 91 ? -7.207 -0.554 9.585 1.00 95.00 91 ILE A C 1
ATOM 717 O O . ILE A 1 91 ? -6.931 -0.529 8.386 1.00 95.00 91 ILE A O 1
ATOM 721 N N . ALA A 1 92 ? -8.416 -0.883 10.033 1.00 94.81 92 ALA A N 1
ATOM 722 C CA . ALA A 1 92 ? -9.550 -1.185 9.169 1.00 94.81 92 ALA A CA 1
ATOM 723 C C . ALA A 1 92 ? -10.467 0.040 9.052 1.00 94.81 92 ALA A C 1
ATOM 725 O O . ALA A 1 92 ? -11.124 0.431 10.014 1.00 94.81 92 ALA A O 1
ATOM 726 N N . ILE A 1 93 ? -10.536 0.633 7.863 1.00 94.25 93 ILE A N 1
ATOM 727 C CA . ILE A 1 93 ? -11.394 1.775 7.538 1.00 94.25 93 ILE A CA 1
ATOM 728 C C . ILE A 1 93 ? -12.668 1.241 6.882 1.00 94.25 93 ILE A C 1
ATOM 730 O O . ILE A 1 93 ? -12.644 0.730 5.759 1.00 94.25 93 ILE A O 1
ATOM 734 N N . VAL A 1 94 ? -13.784 1.356 7.598 1.00 93.62 94 VAL A N 1
ATOM 735 C CA . VAL A 1 94 ? -15.093 0.842 7.189 1.00 93.62 94 VAL A CA 1
ATOM 736 C C . VAL A 1 94 ? -16.008 2.009 6.847 1.00 93.62 94 VAL A C 1
ATOM 738 O O . VAL A 1 94 ? -16.519 2.690 7.736 1.00 93.62 94 VAL A O 1
ATOM 741 N N . THR A 1 95 ? -16.214 2.260 5.557 1.00 92.38 95 THR A N 1
ATOM 742 C CA . THR A 1 95 ? -16.984 3.420 5.087 1.00 92.38 95 THR A CA 1
ATOM 743 C C . THR A 1 95 ? -17.628 3.171 3.727 1.00 92.38 95 THR A C 1
ATOM 745 O O . THR A 1 95 ? -17.034 2.537 2.859 1.00 92.38 95 THR A O 1
ATOM 748 N N . ASP A 1 96 ? -18.830 3.718 3.534 1.00 91.06 96 ASP A N 1
ATOM 749 C CA . ASP A 1 96 ? -19.546 3.707 2.248 1.00 91.06 96 ASP A CA 1
ATOM 750 C C . ASP A 1 96 ? -19.353 5.018 1.464 1.00 91.06 96 ASP A C 1
ATOM 752 O O . ASP A 1 96 ? -19.818 5.156 0.332 1.00 91.06 96 ASP A O 1
ATOM 756 N N . THR A 1 97 ? -18.666 5.995 2.060 1.00 91.62 97 THR A N 1
ATOM 757 C CA . THR A 1 97 ? -18.345 7.286 1.446 1.00 91.62 97 THR A CA 1
ATOM 758 C C . THR A 1 97 ? -16.836 7.463 1.290 1.00 91.62 97 THR A C 1
ATOM 760 O O . THR A 1 97 ? -16.085 7.042 2.178 1.00 91.62 97 THR A O 1
ATOM 763 N N . PRO A 1 98 ? -16.373 8.119 0.206 1.00 92.06 98 PRO A N 1
ATOM 764 C CA . PRO A 1 98 ? -14.966 8.464 0.041 1.00 92.06 98 PRO A CA 1
ATOM 765 C C . PRO A 1 98 ? -14.437 9.308 1.202 1.00 92.06 98 PRO A C 1
ATOM 767 O O . PRO A 1 98 ? -15.175 10.096 1.801 1.00 92.06 98 PRO A O 1
ATOM 770 N N . LEU A 1 99 ? -13.138 9.185 1.481 1.00 94.06 99 LEU A N 1
ATOM 771 C CA . LEU A 1 99 ? -12.461 10.115 2.380 1.00 94.06 99 LEU A CA 1
ATOM 772 C C . LEU A 1 99 ? -12.522 11.535 1.785 1.00 94.06 99 LEU A C 1
ATOM 774 O O . LEU A 1 99 ? -12.324 11.697 0.579 1.00 94.06 99 LEU A O 1
ATOM 778 N N . PRO A 1 100 ? -12.764 12.577 2.599 1.00 95.25 100 PRO A N 1
ATOM 779 C CA . PRO A 1 100 ? -12.869 13.956 2.124 1.00 95.25 100 PRO A CA 1
ATOM 780 C C . PRO A 1 100 ? -11.540 14.493 1.578 1.00 95.25 100 PRO A C 1
ATOM 782 O O . PRO A 1 100 ? -11.530 15.462 0.823 1.00 95.25 100 PRO A O 1
ATOM 785 N N . ARG A 1 101 ? -10.420 13.881 1.979 1.00 95.44 101 ARG A N 1
ATOM 786 C CA . ARG A 1 101 ? -9.067 14.170 1.501 1.00 95.44 101 ARG A CA 1
ATOM 787 C C . ARG A 1 101 ? -8.154 12.950 1.682 1.00 95.44 101 ARG A C 1
ATOM 789 O O . ARG A 1 101 ? -8.447 12.112 2.543 1.00 95.44 101 ARG A O 1
ATOM 796 N N . PRO A 1 102 ? -7.021 12.887 0.958 1.00 93.69 102 PRO A N 1
ATOM 797 C CA . PRO A 1 102 ? -5.935 11.968 1.281 1.00 93.69 102 PRO A CA 1
ATOM 798 C C . PRO A 1 102 ? -5.500 12.095 2.747 1.00 93.69 102 PRO A C 1
ATOM 800 O O . PRO A 1 102 ? -5.527 13.192 3.320 1.00 93.69 102 PRO A O 1
ATOM 803 N N . VAL A 1 103 ? -5.113 10.964 3.337 1.00 94.19 103 VAL A N 1
ATOM 804 C CA . VAL A 1 103 ? -4.616 10.865 4.715 1.00 94.19 103 VAL A CA 1
ATOM 805 C C . VAL A 1 103 ? -3.095 10.779 4.735 1.00 94.19 103 VAL A C 1
ATOM 807 O O . VAL A 1 103 ? -2.488 10.159 3.862 1.00 94.19 103 VAL A O 1
ATOM 810 N N . GLN A 1 104 ? -2.482 11.396 5.737 1.00 92.62 104 GLN A N 1
ATOM 811 C CA . GLN A 1 104 ? -1.068 11.243 6.041 1.00 92.62 104 GLN A CA 1
ATOM 812 C C . GLN A 1 104 ? -0.839 9.871 6.671 1.00 92.62 104 GLN A C 1
ATOM 814 O O . GLN A 1 104 ? -1.463 9.516 7.669 1.00 92.62 104 GLN A O 1
ATOM 819 N N . VAL A 1 105 ? 0.066 9.099 6.076 1.00 91.56 105 VAL A N 1
ATOM 820 C CA . VAL A 1 105 ? 0.435 7.765 6.551 1.00 91.56 105 VAL A CA 1
ATOM 821 C C . VAL A 1 105 ? 1.927 7.749 6.828 1.00 91.56 105 VAL A C 1
ATOM 823 O O . VAL A 1 105 ? 2.736 8.123 5.977 1.00 91.56 105 VAL A O 1
ATOM 826 N N . ASP A 1 106 ? 2.297 7.286 8.018 1.00 90.19 106 ASP A N 1
ATOM 827 C CA . ASP A 1 106 ? 3.692 7.068 8.377 1.00 90.19 106 ASP A CA 1
ATOM 828 C C . ASP A 1 106 ? 4.231 5.828 7.647 1.00 90.19 106 ASP A C 1
ATOM 830 O O . ASP A 1 106 ? 3.987 4.680 8.030 1.00 90.19 106 ASP A O 1
ATOM 834 N N . ILE A 1 107 ? 4.984 6.068 6.573 1.00 89.44 107 ILE A N 1
ATOM 835 C CA . ILE A 1 107 ? 5.619 5.012 5.776 1.00 89.44 107 ILE A CA 1
ATOM 836 C C . ILE A 1 107 ? 6.641 4.215 6.596 1.00 89.44 107 ILE A C 1
ATOM 838 O O . ILE A 1 107 ? 6.824 3.020 6.358 1.00 89.44 107 ILE A O 1
ATOM 842 N N . GLY A 1 108 ? 7.277 4.850 7.584 1.00 86.88 108 GLY A N 1
ATOM 843 C CA . GLY A 1 108 ? 8.172 4.178 8.516 1.00 86.88 108 GLY A CA 1
ATOM 844 C C . GLY A 1 108 ? 7.430 3.119 9.325 1.00 86.88 108 GLY A C 1
ATOM 845 O O . GLY A 1 108 ? 7.916 1.997 9.431 1.00 86.88 108 GLY A O 1
ATOM 846 N N . GLN A 1 109 ? 6.226 3.419 9.815 1.00 86.25 109 GLN A N 1
ATOM 847 C CA . GLN A 1 109 ? 5.393 2.421 10.494 1.00 86.25 109 GLN A CA 1
ATOM 848 C C . GLN A 1 109 ? 4.921 1.315 9.548 1.00 86.25 109 GLN A C 1
ATOM 850 O O . GLN A 1 109 ? 5.067 0.137 9.872 1.00 86.25 109 GLN A O 1
ATOM 855 N N . VAL A 1 110 ? 4.437 1.659 8.350 1.00 89.56 110 VAL A N 1
ATOM 856 C CA . VAL A 1 110 ? 4.036 0.650 7.350 1.00 89.56 110 VAL A CA 1
ATOM 857 C C . VAL A 1 110 ? 5.177 -0.337 7.082 1.00 89.56 110 VAL A C 1
ATOM 859 O O . VAL A 1 110 ? 4.968 -1.547 7.118 1.00 89.56 110 VAL A O 1
ATOM 862 N N . HIS A 1 111 ? 6.398 0.162 6.888 1.00 88.00 111 HIS A N 1
ATOM 863 C CA . HIS A 1 111 ? 7.550 -0.676 6.569 1.00 88.00 111 HIS A CA 1
ATOM 864 C C . HIS A 1 111 ? 8.146 -1.399 7.795 1.00 88.00 111 HIS A C 1
ATOM 866 O O . HIS A 1 111 ? 8.283 -2.624 7.791 1.00 88.00 111 HIS A O 1
ATOM 872 N N . TYR A 1 112 ? 8.497 -0.670 8.859 1.00 85.94 112 TYR A N 1
ATOM 873 C CA . TYR A 1 112 ? 9.230 -1.221 10.007 1.00 85.94 112 TYR A CA 1
ATOM 874 C C . TYR A 1 112 ? 8.330 -1.878 11.050 1.00 85.94 112 TYR A C 1
ATOM 876 O O . TYR A 1 112 ? 8.744 -2.848 11.688 1.00 85.94 112 TYR A O 1
ATOM 884 N N . HIS A 1 113 ? 7.108 -1.375 11.237 1.00 88.44 113 HIS A N 1
ATOM 885 C CA . HIS A 1 113 ? 6.142 -1.980 12.156 1.00 88.44 113 HIS A CA 1
ATOM 886 C C . HIS A 1 113 ? 5.251 -3.001 11.454 1.00 88.44 113 HIS A C 1
ATOM 888 O O . HIS A 1 113 ? 4.570 -3.751 12.141 1.00 88.44 113 HIS A O 1
ATOM 894 N N . ARG A 1 114 ? 5.303 -3.095 10.118 1.00 88.44 114 ARG A N 1
ATOM 895 C CA . ARG A 1 114 ? 4.421 -3.948 9.305 1.00 88.44 114 ARG A CA 1
ATOM 896 C C . ARG A 1 114 ? 2.942 -3.631 9.515 1.00 88.44 114 ARG A C 1
ATOM 898 O O . ARG A 1 114 ? 2.115 -4.538 9.578 1.00 88.44 114 ARG A O 1
ATOM 905 N N . SER A 1 115 ? 2.637 -2.345 9.643 1.00 92.12 115 SER A N 1
ATOM 906 C CA . SER A 1 115 ? 1.266 -1.862 9.763 1.00 92.12 115 SER A CA 1
ATOM 907 C C . SER A 1 115 ? 0.497 -2.110 8.468 1.00 92.12 115 SER A C 1
ATOM 909 O O . SER A 1 115 ? 0.996 -1.834 7.374 1.00 92.12 115 SER A O 1
ATOM 911 N N . LEU A 1 116 ? -0.737 -2.589 8.594 1.00 93.50 116 LEU A N 1
ATOM 912 C CA . LEU A 1 116 ? -1.629 -2.856 7.473 1.00 93.50 116 LEU A CA 1
ATOM 913 C C . LEU A 1 116 ? -2.813 -1.891 7.497 1.00 93.50 116 LEU A C 1
ATOM 915 O O . LEU A 1 116 ? -3.495 -1.771 8.508 1.00 93.50 116 LEU A O 1
ATOM 919 N N . TYR A 1 117 ? -3.102 -1.266 6.360 1.00 94.44 117 TYR A N 1
ATOM 920 C CA . TYR A 1 117 ? -4.322 -0.488 6.163 1.00 94.44 117 TYR A CA 1
ATOM 921 C C . TYR A 1 117 ? -5.278 -1.280 5.273 1.00 94.44 117 TYR A C 1
ATOM 923 O O . TYR A 1 117 ? -4.914 -1.672 4.165 1.00 94.44 117 TYR A O 1
ATOM 931 N N . LEU A 1 118 ? -6.497 -1.511 5.757 1.00 93.75 118 LEU A N 1
ATOM 932 C CA . LEU A 1 118 ? -7.570 -2.176 5.025 1.00 93.75 118 LEU A CA 1
ATOM 933 C C . LEU A 1 118 ? -8.722 -1.201 4.812 1.00 93.75 118 LEU A C 1
ATOM 935 O O . LEU A 1 118 ? -9.178 -0.557 5.752 1.00 93.75 118 LEU A O 1
ATOM 939 N N . GLY A 1 119 ? -9.217 -1.116 3.581 1.00 91.62 119 GLY A N 1
ATOM 940 C CA . GLY A 1 119 ? -10.413 -0.352 3.243 1.00 91.62 119 GLY A CA 1
ATOM 941 C C . GLY A 1 119 ? -11.543 -1.285 2.836 1.00 91.62 119 GLY A C 1
ATOM 942 O O . GLY A 1 119 ? -11.334 -2.229 2.074 1.00 91.62 119 GLY A O 1
ATOM 943 N N . GLY A 1 120 ? -12.759 -1.023 3.301 1.00 89.69 120 GLY A N 1
ATOM 944 C CA . GLY A 1 120 ? -13.920 -1.762 2.827 1.00 89.69 120 GLY A CA 1
ATOM 945 C C . GLY A 1 120 ? -15.242 -1.075 3.127 1.00 89.69 120 GLY A C 1
ATOM 946 O O . GLY A 1 120 ? -15.363 -0.299 4.070 1.00 89.69 120 GLY A O 1
ATOM 947 N N . ALA A 1 121 ? -16.246 -1.396 2.315 1.00 87.50 121 ALA A N 1
ATOM 948 C CA . ALA A 1 121 ? -17.611 -0.947 2.547 1.00 87.50 121 ALA A CA 1
ATOM 949 C C . ALA A 1 121 ? -18.204 -1.609 3.800 1.00 87.50 121 ALA A C 1
ATOM 951 O O . ALA A 1 121 ? -17.891 -2.764 4.131 1.00 87.50 121 ALA A O 1
ATOM 952 N N . GLY A 1 122 ? -19.065 -0.866 4.489 1.00 80.00 122 GLY A N 1
ATOM 953 C CA . GLY A 1 122 ? -19.812 -1.351 5.639 1.00 80.00 122 GLY A CA 1
ATOM 954 C C . GLY A 1 122 ? -21.043 -2.170 5.233 1.00 80.00 122 GLY A C 1
ATOM 955 O O . GLY A 1 122 ? -21.296 -2.410 4.052 1.00 80.00 122 GLY A O 1
ATOM 956 N N . PRO A 1 123 ? -21.829 -2.655 6.211 1.00 82.56 123 PRO A N 1
ATOM 957 C CA . PRO A 1 123 ? -21.587 -2.615 7.658 1.00 82.56 123 PRO A CA 1
ATOM 958 C C . PRO A 1 123 ? -20.803 -3.835 8.182 1.00 82.56 123 PRO A C 1
ATOM 960 O O . PRO A 1 123 ? -20.609 -3.980 9.389 1.00 82.56 123 PRO A O 1
ATOM 963 N N . ASP A 1 124 ? -20.395 -4.751 7.302 1.00 84.50 124 ASP A N 1
ATOM 964 C CA . ASP A 1 124 ? -19.727 -5.993 7.688 1.00 84.50 124 ASP A CA 1
ATOM 965 C C . ASP A 1 124 ? -18.217 -5.791 7.884 1.00 84.50 124 ASP A C 1
ATOM 967 O O . ASP A 1 124 ? -17.437 -5.883 6.932 1.00 84.50 124 ASP A O 1
ATOM 971 N N . ILE A 1 125 ? -17.829 -5.542 9.140 1.00 87.12 125 ILE A N 1
ATOM 972 C CA . ILE A 1 125 ? -16.434 -5.391 9.577 1.00 87.12 125 ILE A CA 1
ATOM 973 C C . ILE A 1 125 ? -15.637 -6.672 9.307 1.00 87.12 125 ILE A C 1
ATOM 975 O O . ILE A 1 125 ? -14.540 -6.596 8.771 1.00 87.12 125 ILE A O 1
ATOM 979 N N . ALA A 1 126 ? -16.176 -7.857 9.620 1.00 86.00 126 ALA A N 1
ATOM 980 C CA . ALA A 1 126 ? -15.460 -9.122 9.408 1.00 86.00 126 ALA A CA 1
ATOM 981 C C . ALA A 1 126 ? -15.188 -9.374 7.915 1.00 86.00 126 ALA A C 1
ATOM 983 O O . ALA A 1 126 ? -14.140 -9.900 7.529 1.00 86.00 126 ALA A O 1
ATOM 984 N N . GLY A 1 127 ? -16.108 -8.930 7.063 1.00 84.94 127 GLY A N 1
ATOM 985 C CA . GLY A 1 127 ? -15.922 -8.889 5.622 1.00 84.94 127 GLY A CA 1
ATOM 986 C C . GLY A 1 127 ? -14.730 -8.036 5.183 1.00 84.94 127 GLY A C 1
ATOM 987 O O . GLY A 1 127 ? -14.072 -8.390 4.212 1.00 84.94 127 GLY A O 1
ATOM 988 N N . VAL A 1 128 ? -14.395 -6.945 5.880 1.00 87.75 128 VAL A N 1
ATOM 989 C CA . VAL A 1 128 ? -13.225 -6.111 5.536 1.00 87.75 128 VAL A CA 1
ATOM 990 C C . VAL A 1 128 ? -11.919 -6.893 5.695 1.00 87.75 128 VAL A C 1
ATOM 992 O O . VAL A 1 128 ? -11.059 -6.818 4.825 1.00 87.75 128 VAL A O 1
ATOM 995 N N . TYR A 1 129 ? -11.814 -7.729 6.728 1.00 87.00 129 TYR A N 1
ATOM 996 C CA . TYR A 1 129 ? -10.639 -8.575 6.968 1.00 87.00 129 TYR A CA 1
ATOM 997 C C . TYR A 1 129 ? -10.532 -9.771 6.012 1.00 87.00 129 TYR A C 1
ATOM 999 O O . TYR A 1 129 ? -9.439 -10.272 5.764 1.00 87.00 129 TYR A O 1
ATOM 1007 N N . SER A 1 130 ? -11.661 -10.267 5.500 1.00 83.81 130 SER A N 1
ATOM 1008 C CA . SER A 1 130 ? -11.714 -11.534 4.755 1.00 83.81 130 SER A CA 1
ATOM 1009 C C . SER A 1 130 ? -11.868 -11.376 3.242 1.00 83.81 130 SER A C 1
ATOM 1011 O O . SER A 1 130 ? -11.406 -12.238 2.496 1.00 83.81 130 SER A O 1
ATOM 1013 N N . ARG A 1 131 ? -12.495 -10.292 2.760 1.00 77.12 131 ARG A N 1
ATOM 1014 C CA . ARG A 1 131 ? -12.764 -10.084 1.324 1.00 77.12 131 ARG A CA 1
ATOM 1015 C C . ARG A 1 131 ? -11.494 -9.882 0.503 1.00 77.12 131 ARG A C 1
ATOM 1017 O O . ARG A 1 131 ? -11.465 -10.257 -0.665 1.00 77.12 131 ARG A O 1
ATOM 1024 N N . GLN A 1 132 ? -10.464 -9.290 1.099 1.00 70.25 132 GLN A N 1
ATOM 1025 C CA . GLN A 1 132 ? -9.172 -9.052 0.462 1.00 70.25 132 GLN A CA 1
ATOM 1026 C C . GLN A 1 132 ? -8.079 -9.618 1.365 1.00 70.25 132 GLN A C 1
ATOM 1028 O O . GLN A 1 132 ? -7.538 -8.893 2.199 1.00 70.25 132 GLN A O 1
ATOM 1033 N N . PRO A 1 133 ? -7.773 -10.924 1.252 1.00 69.94 133 PRO A N 1
ATOM 1034 C CA . PRO A 1 133 ? -6.699 -11.506 2.037 1.00 69.94 133 PRO A CA 1
ATOM 1035 C C . PRO A 1 133 ? -5.390 -10.800 1.688 1.00 69.94 133 PRO A C 1
ATOM 1037 O O . PRO A 1 133 ? -5.084 -10.602 0.512 1.00 69.94 133 PRO A O 1
ATOM 1040 N N . VAL A 1 134 ? -4.610 -10.438 2.706 1.00 80.12 134 VAL A N 1
ATOM 1041 C CA . VAL A 1 134 ? -3.261 -9.901 2.505 1.00 80.12 134 VAL A CA 1
ATOM 1042 C C . VAL A 1 134 ? -2.432 -10.966 1.800 1.00 80.12 134 VAL A C 1
ATOM 1044 O O . VAL A 1 134 ? -2.207 -12.053 2.334 1.00 80.12 134 VAL A O 1
ATOM 1047 N N . ARG A 1 135 ? -2.014 -10.672 0.568 1.00 86.69 135 ARG A N 1
ATOM 1048 C CA . ARG A 1 135 ? -1.271 -11.616 -0.268 1.00 86.69 135 ARG A CA 1
ATOM 1049 C C . ARG A 1 135 ? 0.227 -11.427 -0.057 1.00 86.69 135 ARG A C 1
ATOM 1051 O O . ARG A 1 135 ? 0.721 -10.306 -0.035 1.00 86.69 135 ARG A O 1
ATOM 1058 N N . SER A 1 136 ? 0.960 -12.531 0.045 1.00 81.12 136 SER A N 1
ATOM 1059 C CA . SER A 1 136 ? 2.431 -12.538 -0.023 1.00 81.12 136 SER A CA 1
ATOM 1060 C C . SER A 1 136 ? 2.962 -12.633 -1.461 1.00 81.12 136 SER A C 1
ATOM 1062 O O . SER A 1 136 ? 4.153 -12.424 -1.705 1.00 81.12 136 SER A O 1
ATOM 1064 N N . GLU A 1 137 ? 2.079 -12.974 -2.403 1.00 90.75 137 GLU A N 1
ATOM 1065 C CA . GLU A 1 137 ? 2.363 -13.179 -3.823 1.00 90.75 137 GLU A CA 1
ATOM 1066 C C . GLU A 1 137 ? 1.590 -12.185 -4.694 1.00 90.75 137 GLU A C 1
ATOM 1068 O O . GLU A 1 137 ? 0.487 -11.745 -4.341 1.00 90.75 137 GLU A O 1
ATOM 1073 N N . LEU A 1 138 ? 2.167 -11.878 -5.858 1.00 95.19 138 LEU A N 1
ATOM 1074 C CA . LEU A 1 138 ? 1.513 -11.081 -6.895 1.00 95.19 138 LEU A CA 1
ATOM 1075 C C . LEU A 1 138 ? 0.273 -11.807 -7.430 1.00 95.19 138 LEU A C 1
ATOM 1077 O O . LEU A 1 138 ? 0.173 -13.038 -7.384 1.00 95.19 138 LEU A O 1
ATOM 1081 N N . LYS A 1 139 ? -0.694 -11.043 -7.928 1.00 95.56 139 LYS A N 1
ATOM 1082 C CA . LYS A 1 139 ? -1.958 -11.566 -8.429 1.00 95.56 139 LYS A CA 1
ATOM 1083 C C . LYS A 1 139 ? -1.695 -12.277 -9.747 1.00 95.56 139 LYS A C 1
ATOM 1085 O O . LYS A 1 139 ? -1.275 -11.659 -10.724 1.00 95.56 139 LYS A O 1
ATOM 1090 N N . ALA A 1 140 ? -1.989 -13.572 -9.787 1.00 96.44 140 ALA A N 1
ATOM 1091 C CA . ALA A 1 140 ? -1.931 -14.351 -11.016 1.00 96.44 140 ALA A CA 1
ATOM 1092 C C . ALA A 1 140 ? -2.805 -13.700 -12.100 1.00 96.44 140 ALA A C 1
ATOM 1094 O O . ALA A 1 140 ? -3.986 -13.431 -11.868 1.00 96.44 140 ALA A O 1
ATOM 1095 N N . GLY A 1 141 ? -2.218 -13.427 -13.266 1.00 97.06 141 GLY A N 1
ATOM 1096 C CA . GLY A 1 141 ? -2.898 -12.749 -14.372 1.00 97.06 141 GLY A CA 1
ATOM 1097 C C . GLY A 1 141 ? -3.264 -11.279 -14.120 1.00 97.06 141 GLY A C 1
ATOM 1098 O O . GLY A 1 141 ? -3.940 -10.688 -14.956 1.00 97.06 141 GLY A O 1
ATOM 1099 N N . GLY A 1 142 ? -2.845 -10.689 -12.996 1.00 97.06 142 GLY A N 1
ATOM 1100 C CA . GLY A 1 142 ? -3.072 -9.278 -12.684 1.00 97.06 142 GLY A CA 1
ATOM 1101 C C . GLY A 1 142 ? -2.055 -8.341 -13.335 1.00 97.06 142 GLY A C 1
ATOM 1102 O O . GLY A 1 142 ? -1.175 -8.773 -14.085 1.00 97.06 142 GLY A O 1
ATOM 1103 N N . LYS A 1 143 ? -2.165 -7.050 -13.018 1.00 98.31 143 LYS A N 1
ATOM 1104 C CA . LYS A 1 143 ? -1.225 -5.999 -13.426 1.00 98.31 143 LYS A CA 1
ATOM 1105 C C . LYS A 1 143 ? -0.352 -5.575 -12.246 1.00 98.31 143 LYS A C 1
ATOM 1107 O O . LYS A 1 143 ? -0.868 -5.099 -11.234 1.00 98.31 143 LYS A O 1
ATOM 1112 N N . THR A 1 144 ? 0.964 -5.719 -12.384 1.00 98.50 144 THR A N 1
ATOM 1113 C CA . THR A 1 144 ? 1.936 -5.361 -11.344 1.00 98.50 144 THR A CA 1
ATOM 1114 C C . THR A 1 144 ? 2.772 -4.152 -11.753 1.00 98.50 144 THR A C 1
ATOM 1116 O O . THR A 1 144 ? 3.279 -4.096 -12.871 1.00 98.50 144 THR A O 1
ATOM 1119 N N . TRP A 1 145 ? 2.985 -3.221 -10.822 1.00 98.69 145 TRP A N 1
ATOM 1120 C CA . TRP A 1 145 ? 3.916 -2.103 -10.970 1.00 98.69 145 TRP A CA 1
ATOM 1121 C C . TRP A 1 145 ? 5.050 -2.183 -9.944 1.00 98.69 145 TRP A C 1
ATOM 1123 O O . TRP A 1 145 ? 4.811 -2.193 -8.739 1.00 98.69 145 TRP A O 1
ATOM 1133 N N . LEU A 1 146 ? 6.297 -2.215 -10.417 1.00 98.44 146 LEU A N 1
ATOM 1134 C CA . LEU A 1 146 ? 7.505 -2.087 -9.604 1.00 98.44 146 LEU A CA 1
ATOM 1135 C C . LEU A 1 146 ? 8.055 -0.654 -9.700 1.00 98.44 146 LEU A C 1
ATOM 1137 O O . LEU A 1 146 ? 8.676 -0.277 -10.699 1.00 98.44 146 LEU A O 1
ATOM 1141 N N . VAL A 1 147 ? 7.851 0.141 -8.649 1.00 98.19 147 VAL A N 1
ATOM 1142 C CA . VAL A 1 147 ? 8.307 1.538 -8.575 1.00 98.19 147 VAL A CA 1
ATOM 1143 C C . VAL A 1 147 ? 9.744 1.581 -8.067 1.00 98.19 147 VAL A C 1
ATOM 1145 O O . VAL A 1 147 ? 10.021 1.148 -6.950 1.00 98.19 147 VAL A O 1
ATOM 1148 N N . GLY A 1 148 ? 10.674 2.129 -8.850 1.00 96.50 148 GLY A N 1
ATOM 1149 C CA . GLY A 1 148 ? 12.100 2.123 -8.503 1.00 96.50 148 GLY A CA 1
ATOM 1150 C C . GLY A 1 148 ? 12.804 0.813 -8.867 1.00 96.50 148 GLY A C 1
ATOM 1151 O O . GLY A 1 148 ? 13.710 0.373 -8.159 1.00 96.50 148 GLY A O 1
ATOM 1152 N N . ALA A 1 149 ? 12.403 0.192 -9.976 1.00 97.12 149 ALA A N 1
ATOM 1153 C CA . ALA A 1 149 ? 12.899 -1.102 -10.424 1.00 97.12 149 ALA A CA 1
ATOM 1154 C C . ALA A 1 149 ? 14.411 -1.105 -10.725 1.00 97.12 149 ALA A C 1
ATOM 1156 O O . ALA A 1 149 ? 15.084 -2.099 -10.485 1.00 97.12 149 ALA A O 1
ATOM 1157 N N . GLY A 1 150 ? 14.985 0.009 -11.183 1.00 94.56 150 GLY A N 1
ATOM 1158 C CA . GLY A 1 150 ? 16.380 0.062 -11.649 1.00 94.56 150 GLY A CA 1
ATOM 1159 C C . GLY A 1 150 ? 17.485 -0.071 -10.584 1.00 94.56 150 GLY A C 1
ATOM 1160 O O . GLY A 1 150 ? 18.650 0.187 -10.875 1.00 94.56 150 GLY A O 1
ATOM 1161 N N . GLY A 1 151 ? 17.146 -0.402 -9.334 1.00 93.25 151 GLY A N 1
ATOM 1162 C CA . GLY A 1 151 ? 18.108 -0.735 -8.276 1.00 93.25 151 GLY A CA 1
ATOM 1163 C C . GLY A 1 151 ? 18.220 -2.250 -8.033 1.00 93.25 151 GLY A C 1
ATOM 1164 O O . GLY A 1 151 ? 17.402 -3.015 -8.539 1.00 93.25 151 GLY A O 1
ATOM 1165 N N . PRO A 1 152 ? 19.170 -2.715 -7.197 1.00 93.19 152 PRO A N 1
ATOM 1166 C CA . PRO A 1 152 ? 19.361 -4.146 -6.927 1.00 93.19 152 PRO A CA 1
ATOM 1167 C C . PRO A 1 152 ? 18.091 -4.870 -6.458 1.00 93.19 152 PRO A C 1
ATOM 1169 O O . PRO A 1 152 ? 17.796 -5.962 -6.936 1.00 93.19 152 PRO A O 1
ATOM 1172 N N . MET A 1 153 ? 17.300 -4.238 -5.581 1.00 93.44 153 MET A N 1
ATOM 1173 C CA . MET A 1 153 ? 16.013 -4.787 -5.137 1.00 93.44 153 MET A CA 1
ATOM 1174 C C . MET A 1 153 ? 15.050 -4.982 -6.307 1.00 93.44 153 MET A C 1
ATOM 1176 O O . MET A 1 153 ? 14.438 -6.037 -6.432 1.00 93.44 153 MET A O 1
ATOM 1180 N N . GLY A 1 154 ? 14.947 -4.014 -7.215 1.00 95.44 154 GLY A N 1
ATOM 1181 C CA . GLY A 1 154 ? 14.042 -4.133 -8.351 1.00 95.44 154 GLY A CA 1
ATOM 1182 C C . GLY A 1 154 ? 14.453 -5.205 -9.347 1.00 95.44 154 GLY A C 1
ATOM 1183 O O . GLY A 1 154 ? 13.588 -5.951 -9.793 1.00 95.44 154 GLY A O 1
ATOM 1184 N N . HIS A 1 155 ? 15.752 -5.410 -9.581 1.00 95.50 155 HIS A N 1
ATOM 1185 C CA . HIS A 1 155 ? 16.222 -6.576 -10.339 1.00 95.50 155 HIS A CA 1
ATOM 1186 C C . HIS A 1 155 ? 15.785 -7.894 -9.691 1.00 95.50 155 HIS A C 1
ATOM 1188 O O . HIS A 1 155 ? 15.317 -8.796 -10.388 1.00 95.50 155 HIS A O 1
ATOM 1194 N N . MET A 1 156 ? 15.897 -8.011 -8.362 1.00 95.75 156 MET A N 1
ATOM 1195 C CA . M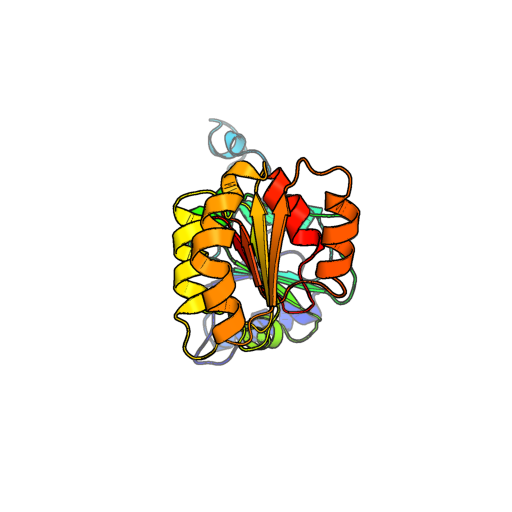ET A 1 156 ? 15.432 -9.204 -7.649 1.00 95.75 156 MET A CA 1
ATOM 1196 C C . MET A 1 156 ? 13.917 -9.391 -7.777 1.00 95.75 156 MET A C 1
ATOM 1198 O O . MET A 1 156 ? 13.470 -10.508 -8.026 1.00 95.75 156 MET A O 1
ATOM 1202 N N . HIS A 1 157 ? 13.126 -8.321 -7.671 1.00 97.12 157 HIS A N 1
ATOM 1203 C CA . HIS A 1 157 ? 11.671 -8.391 -7.827 1.00 97.12 157 HIS A CA 1
ATOM 1204 C C . HIS A 1 157 ? 11.243 -8.740 -9.259 1.00 97.12 157 HIS A C 1
ATOM 1206 O O . HIS A 1 157 ? 10.342 -9.564 -9.428 1.00 97.12 157 HIS A O 1
ATOM 1212 N N . VAL A 1 158 ? 11.907 -8.204 -10.289 1.00 97.50 158 VAL A N 1
ATOM 1213 C CA . VAL A 1 158 ? 11.670 -8.605 -11.687 1.00 97.50 158 VAL A CA 1
ATOM 1214 C C . VAL A 1 158 ? 12.017 -10.081 -11.872 1.00 97.50 158 VAL A C 1
ATOM 1216 O O . VAL A 1 158 ? 11.185 -10.858 -12.339 1.00 97.50 158 VAL A O 1
ATOM 1219 N N . GLN A 1 159 ? 13.207 -10.508 -11.437 1.00 96.88 159 GLN A N 1
ATOM 1220 C CA . GLN A 1 159 ? 13.631 -11.905 -11.530 1.00 96.88 159 GLN A CA 1
ATOM 1221 C C . GLN A 1 159 ? 12.661 -12.852 -10.808 1.00 96.88 159 GLN A C 1
ATOM 1223 O O . GLN A 1 159 ? 12.290 -13.875 -11.386 1.00 96.88 159 GLN A O 1
ATOM 1228 N N . ARG A 1 160 ? 12.228 -12.512 -9.583 1.00 95.88 160 ARG A N 1
ATOM 1229 C CA . ARG A 1 160 ? 11.235 -13.280 -8.815 1.00 95.88 160 ARG A CA 1
ATOM 1230 C C . ARG A 1 160 ? 9.928 -13.383 -9.587 1.00 95.88 160 ARG A C 1
ATOM 1232 O O . ARG A 1 160 ? 9.428 -14.490 -9.753 1.00 95.88 160 ARG A O 1
ATOM 1239 N N . THR A 1 161 ? 9.416 -12.262 -10.097 1.00 96.94 161 THR A N 1
ATOM 1240 C CA . THR A 1 161 ? 8.162 -12.216 -10.866 1.00 96.94 161 THR A CA 1
ATOM 1241 C C . THR A 1 161 ? 8.225 -13.155 -12.068 1.00 96.94 161 THR A C 1
ATOM 1243 O O . THR A 1 161 ? 7.337 -13.979 -12.274 1.00 96.94 161 THR A O 1
ATOM 1246 N N . LEU A 1 162 ? 9.335 -13.131 -12.810 1.00 96.44 162 LEU A N 1
ATOM 1247 C CA . LEU A 1 162 ? 9.552 -14.041 -13.933 1.00 96.44 162 LEU A CA 1
ATOM 1248 C C . LEU A 1 162 ? 9.704 -15.508 -13.516 1.00 96.44 162 LEU A C 1
ATOM 1250 O O . LEU A 1 162 ? 9.557 -16.391 -14.353 1.00 96.44 162 LEU A O 1
ATOM 1254 N N . GLN A 1 163 ? 10.016 -15.814 -12.261 1.00 95.62 163 GLN A N 1
ATOM 1255 C CA . GLN A 1 163 ? 10.151 -17.187 -11.767 1.00 95.62 163 GLN A CA 1
ATOM 1256 C C . GLN A 1 163 ? 8.874 -17.737 -11.128 1.00 95.62 163 GLN A C 1
ATOM 1258 O O . GLN A 1 163 ? 8.829 -18.932 -10.842 1.00 95.62 163 GLN A O 1
ATOM 1263 N N . MET A 1 164 ? 7.838 -16.915 -10.955 1.00 95.44 164 MET A N 1
ATOM 1264 C CA . MET A 1 164 ? 6.556 -17.366 -10.424 1.00 95.44 164 MET A CA 1
ATOM 1265 C C . MET A 1 164 ? 5.933 -18.445 -11.319 1.00 95.44 164 MET A C 1
ATOM 1267 O O . MET A 1 164 ? 6.025 -18.389 -12.551 1.00 95.44 164 MET A O 1
ATOM 1271 N N . GLU A 1 165 ? 5.286 -19.420 -10.678 1.00 94.69 165 GLU A N 1
ATOM 1272 C CA . GLU A 1 165 ? 4.461 -20.428 -11.353 1.00 94.69 165 GLU A CA 1
ATOM 1273 C C . GLU A 1 165 ? 3.235 -19.774 -11.999 1.00 94.69 165 GLU A C 1
ATOM 1275 O O . GLU A 1 165 ? 2.932 -20.039 -13.158 1.00 94.69 165 GLU A O 1
ATOM 1280 N N . ASN A 1 166 ? 2.600 -18.850 -11.269 1.00 95.00 166 ASN A N 1
ATOM 1281 C CA . ASN A 1 166 ? 1.431 -18.091 -11.706 1.00 95.00 166 ASN A CA 1
ATOM 1282 C C . ASN A 1 166 ? 1.766 -16.585 -11.737 1.00 95.00 166 ASN A C 1
ATOM 1284 O O . ASN A 1 166 ? 1.460 -15.883 -10.772 1.00 95.00 166 ASN A O 1
ATOM 1288 N N . PRO A 1 167 ? 2.455 -16.088 -12.783 1.00 96.69 167 PRO A N 1
ATOM 1289 C CA . PRO A 1 167 ? 2.879 -14.691 -12.856 1.00 96.69 167 PRO A CA 1
ATOM 1290 C C . PRO A 1 167 ? 1.703 -13.725 -13.119 1.00 96.69 167 PRO A C 1
ATOM 1292 O O . PRO A 1 167 ? 0.623 -14.159 -13.542 1.00 96.69 167 PRO A O 1
ATOM 1295 N N . PRO A 1 168 ? 1.900 -12.408 -12.908 1.00 97.88 168 PRO A N 1
ATOM 1296 C CA . PRO A 1 168 ? 0.995 -11.389 -13.436 1.00 97.88 168 PRO A CA 1
ATOM 1297 C C . PRO A 1 168 ? 0.977 -11.417 -14.972 1.00 97.88 168 PRO A C 1
ATOM 1299 O O . PRO A 1 168 ? 1.932 -11.869 -15.602 1.00 97.88 168 PRO A O 1
ATOM 1302 N N . ALA A 1 169 ? -0.101 -10.921 -15.579 1.00 98.00 169 ALA A N 1
ATOM 1303 C CA . ALA A 1 169 ? -0.204 -10.792 -17.035 1.00 98.00 169 ALA A CA 1
ATOM 1304 C C . ALA A 1 169 ? 0.580 -9.584 -17.568 1.00 98.00 169 ALA A C 1
ATOM 1306 O O . ALA A 1 169 ? 1.005 -9.594 -18.719 1.00 98.00 169 ALA A O 1
ATOM 1307 N N . ALA A 1 170 ? 0.786 -8.561 -16.735 1.00 98.31 170 ALA A N 1
ATOM 1308 C CA . ALA A 1 170 ? 1.509 -7.348 -17.094 1.00 98.31 170 ALA A CA 1
ATOM 1309 C C . ALA A 1 170 ? 2.421 -6.885 -15.951 1.00 98.31 170 ALA A C 1
ATOM 1311 O O . ALA A 1 170 ? 2.045 -6.940 -14.777 1.00 98.31 170 ALA A O 1
ATOM 1312 N N . LEU A 1 171 ? 3.617 -6.422 -16.308 1.00 98.56 171 LEU A N 1
ATOM 1313 C CA . LEU A 1 171 ? 4.654 -5.956 -15.397 1.00 98.56 171 LEU A CA 1
ATOM 1314 C C . LEU A 1 171 ? 5.228 -4.622 -15.887 1.00 98.56 171 LEU A C 1
ATOM 1316 O O . LEU A 1 171 ? 5.999 -4.579 -16.846 1.00 98.56 171 LEU A O 1
ATOM 1320 N N . LEU A 1 172 ? 4.892 -3.548 -15.175 1.00 98.69 172 LEU A N 1
ATOM 1321 C CA . LEU A 1 172 ? 5.471 -2.224 -15.363 1.00 98.69 172 LEU A CA 1
ATOM 1322 C C . LEU A 1 172 ? 6.671 -2.035 -14.427 1.00 98.69 172 LEU A C 1
ATOM 1324 O O .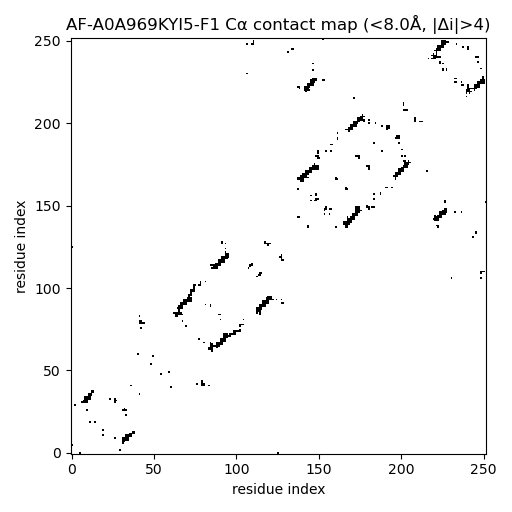 LEU A 1 172 ? 6.558 -2.207 -13.213 1.00 98.69 172 LEU A O 1
ATOM 1328 N N . CYS A 1 173 ? 7.808 -1.621 -14.975 1.00 98.50 173 CYS A N 1
ATOM 1329 C CA . CYS A 1 173 ? 9.011 -1.249 -14.237 1.00 98.50 173 CYS A CA 1
ATOM 1330 C C . CYS A 1 173 ? 9.303 0.240 -14.436 1.00 98.50 173 CYS A C 1
ATOM 1332 O O . CYS A 1 173 ? 9.494 0.679 -15.567 1.00 98.50 173 CYS A O 1
ATOM 1334 N N . THR A 1 174 ? 9.396 1.017 -13.354 1.00 98.44 174 THR A N 1
ATOM 1335 C CA . THR A 1 174 ? 9.767 2.440 -13.451 1.00 98.44 174 THR A CA 1
ATOM 1336 C C . THR A 1 174 ? 11.040 2.765 -12.690 1.00 98.44 174 THR A C 1
ATOM 1338 O O . THR A 1 174 ? 11.349 2.159 -11.663 1.00 98.44 174 THR A O 1
ATOM 1341 N N . ALA A 1 175 ? 11.810 3.733 -13.183 1.00 97.31 175 ALA A N 1
ATOM 1342 C CA . ALA A 1 175 ? 12.969 4.289 -12.489 1.00 97.31 175 ALA A CA 1
ATOM 1343 C C . ALA A 1 175 ? 13.137 5.776 -12.821 1.00 97.31 175 ALA A C 1
ATOM 1345 O O . ALA A 1 175 ? 12.482 6.293 -13.717 1.00 97.31 175 ALA A O 1
ATOM 1346 N N . LEU A 1 176 ? 14.036 6.458 -12.102 1.00 95.69 176 LEU A N 1
ATOM 1347 C CA . LEU A 1 176 ? 14.290 7.890 -12.309 1.00 95.69 176 LEU A CA 1
ATOM 1348 C C . LEU A 1 176 ? 14.824 8.225 -13.705 1.00 95.69 176 LEU A C 1
ATOM 1350 O O . LEU A 1 176 ? 14.538 9.305 -14.198 1.00 95.69 176 LEU A O 1
ATOM 1354 N N . THR A 1 177 ? 15.639 7.341 -14.286 1.00 96.69 177 THR A N 1
ATOM 1355 C CA . THR A 1 177 ? 16.284 7.556 -15.585 1.00 96.69 177 THR A CA 1
ATOM 1356 C C . THR A 1 177 ? 16.343 6.257 -16.380 1.00 96.69 177 THR A C 1
ATOM 1358 O O . THR A 1 177 ? 16.451 5.169 -15.796 1.00 96.69 177 THR A O 1
ATOM 1361 N N . TRP A 1 178 ? 16.364 6.372 -17.710 1.00 96.81 178 TRP A N 1
ATOM 1362 C CA . TRP A 1 178 ? 16.368 5.223 -18.617 1.00 96.81 178 TRP A CA 1
ATOM 1363 C C . TRP A 1 178 ? 17.582 4.321 -18.403 1.00 96.81 178 TRP A C 1
ATOM 1365 O O . TRP A 1 178 ? 17.464 3.099 -18.368 1.00 96.81 178 TRP A O 1
ATOM 1375 N N . HIS A 1 179 ? 18.745 4.919 -18.140 1.00 96.19 179 HIS A N 1
ATOM 1376 C CA . HIS A 1 179 ? 19.984 4.186 -17.890 1.00 96.19 179 HIS A CA 1
ATOM 1377 C C . HIS A 1 179 ? 19.860 3.147 -16.758 1.00 96.19 179 HIS A C 1
ATOM 1379 O O . HIS A 1 179 ? 20.504 2.098 -16.788 1.00 96.19 179 HIS A O 1
ATOM 1385 N N . ARG A 1 180 ? 18.998 3.398 -15.762 1.00 95.31 180 ARG A N 1
ATOM 1386 C CA . ARG A 1 180 ? 18.736 2.444 -14.674 1.00 95.31 180 ARG A CA 1
ATOM 1387 C C . ARG A 1 180 ? 17.844 1.271 -15.100 1.00 95.31 180 ARG A C 1
ATOM 1389 O O . ARG A 1 180 ? 17.845 0.248 -14.425 1.00 95.31 180 ARG A O 1
ATOM 1396 N N . LEU A 1 181 ? 17.089 1.408 -16.188 1.00 97.25 181 LEU A N 1
ATOM 1397 C CA . LEU A 1 181 ? 16.199 0.382 -16.742 1.00 97.25 181 LEU A CA 1
ATOM 1398 C C . LEU A 1 181 ? 16.845 -0.415 -17.879 1.00 97.25 181 LEU A C 1
ATOM 1400 O O . LEU A 1 181 ? 16.453 -1.557 -18.088 1.00 97.25 181 LEU A O 1
ATOM 1404 N N . GLU A 1 182 ? 17.875 0.115 -18.548 1.00 95.81 182 GLU A N 1
ATOM 1405 C CA . GLU A 1 182 ? 18.563 -0.551 -19.672 1.00 95.81 182 GLU A CA 1
ATOM 1406 C C . GLU A 1 182 ? 18.941 -2.007 -19.374 1.00 95.81 182 GLU A C 1
ATOM 1408 O O . GLU A 1 182 ? 18.787 -2.898 -20.209 1.00 95.81 182 GLU A O 1
ATOM 1413 N N . THR A 1 183 ? 19.462 -2.266 -18.172 1.00 94.25 183 THR A N 1
ATOM 1414 C CA . THR A 1 183 ? 19.863 -3.625 -17.791 1.00 94.25 183 THR A CA 1
ATOM 1415 C C . THR A 1 183 ? 18.648 -4.510 -17.539 1.00 94.25 183 THR A C 1
ATOM 1417 O O . THR A 1 183 ? 18.663 -5.671 -17.938 1.00 94.25 183 THR A O 1
ATOM 1420 N N . ILE A 1 184 ? 17.586 -3.965 -16.946 1.00 95.88 184 ILE A N 1
ATOM 1421 C CA . ILE A 1 184 ? 16.334 -4.689 -16.724 1.00 95.88 184 ILE A CA 1
ATOM 1422 C C . ILE A 1 184 ? 15.712 -5.104 -18.053 1.00 95.88 184 ILE A C 1
ATOM 1424 O O . ILE A 1 184 ? 15.404 -6.278 -18.249 1.00 95.88 184 ILE A O 1
ATOM 1428 N N . GLU A 1 185 ? 15.577 -4.167 -18.985 1.00 96.00 185 GLU A N 1
ATOM 1429 C CA . GLU A 1 185 ? 14.993 -4.438 -20.292 1.00 96.00 185 GLU A CA 1
ATOM 1430 C C . GLU A 1 185 ? 15.819 -5.475 -21.063 1.00 96.00 185 GLU A C 1
ATOM 1432 O O . GLU A 1 185 ? 15.285 -6.490 -21.521 1.00 96.00 185 GLU A O 1
ATOM 1437 N N . ARG A 1 186 ? 17.143 -5.283 -21.117 1.00 96.31 186 ARG A N 1
ATOM 1438 C CA . ARG A 1 186 ? 18.066 -6.191 -21.806 1.00 96.31 186 ARG A CA 1
ATOM 1439 C C . ARG A 1 186 ? 18.053 -7.608 -21.228 1.00 96.31 186 ARG A C 1
ATOM 1441 O O . ARG A 1 186 ? 18.119 -8.571 -21.989 1.00 96.31 186 ARG A O 1
ATOM 1448 N N . GLU A 1 187 ? 18.032 -7.755 -19.904 1.00 94.44 187 GLU A N 1
ATOM 1449 C CA . GLU A 1 187 ? 18.152 -9.064 -19.246 1.00 94.44 187 GLU A CA 1
ATOM 1450 C C . GLU A 1 187 ? 16.818 -9.800 -19.111 1.00 94.44 187 GLU A C 1
ATOM 1452 O O . GLU A 1 187 ? 16.782 -11.037 -19.152 1.00 94.44 187 GLU A O 1
ATOM 1457 N N . PHE A 1 188 ? 15.720 -9.064 -18.940 1.00 97.25 188 PHE A N 1
ATOM 1458 C CA . PHE A 1 188 ? 14.434 -9.637 -18.553 1.00 97.25 188 PHE A CA 1
ATOM 1459 C C . PHE A 1 188 ? 13.359 -9.534 -19.636 1.00 97.25 188 PHE A C 1
ATOM 1461 O O . PHE A 1 188 ? 12.480 -10.395 -19.654 1.00 97.25 188 PHE A O 1
ATOM 1468 N N . GLY A 1 189 ? 13.452 -8.592 -20.582 1.00 96.50 189 GLY A N 1
ATOM 1469 C CA . GLY A 1 189 ? 12.403 -8.345 -21.580 1.00 96.50 189 GLY A CA 1
ATOM 1470 C C . GLY A 1 189 ? 12.037 -9.585 -22.402 1.00 96.50 189 GLY A C 1
ATOM 1471 O O . GLY A 1 189 ? 10.894 -10.039 -22.386 1.00 96.50 189 GLY A O 1
ATOM 1472 N N . ALA A 1 190 ? 13.022 -10.233 -23.035 1.00 96.31 190 ALA A N 1
ATOM 1473 C CA . ALA A 1 190 ? 12.777 -11.446 -23.828 1.00 96.31 190 ALA A CA 1
ATOM 1474 C C . ALA A 1 190 ? 12.221 -12.614 -22.988 1.00 96.31 190 ALA A C 1
ATOM 1476 O O . ALA A 1 190 ? 11.445 -13.437 -23.477 1.00 96.31 190 ALA A O 1
ATOM 1477 N N . ARG A 1 191 ? 12.603 -12.692 -21.707 1.00 96.81 191 ARG A N 1
ATOM 1478 C CA . ARG A 1 191 ? 12.142 -13.734 -20.779 1.00 96.81 191 ARG A CA 1
ATOM 1479 C C . ARG A 1 191 ? 10.709 -13.489 -20.313 1.00 96.81 191 ARG A C 1
ATOM 1481 O O . ARG A 1 191 ? 9.980 -14.457 -20.115 1.00 96.81 191 ARG A O 1
ATOM 1488 N N . ALA A 1 192 ? 10.318 -12.227 -20.152 1.00 97.19 192 ALA A N 1
ATOM 1489 C CA . ALA A 1 192 ? 8.949 -11.834 -19.852 1.00 97.19 192 ALA A CA 1
ATOM 1490 C C . ALA A 1 192 ? 8.013 -12.184 -21.017 1.00 97.19 192 ALA A C 1
ATOM 1492 O O . ALA A 1 192 ? 7.027 -12.892 -20.815 1.00 97.19 192 ALA A O 1
ATOM 1493 N N . VAL A 1 193 ? 8.407 -11.838 -22.249 1.00 94.94 193 VAL A N 1
ATOM 1494 C CA . VAL A 1 193 ? 7.661 -12.197 -23.469 1.00 94.94 193 VAL A CA 1
ATOM 1495 C C . VAL A 1 193 ? 7.519 -13.714 -23.612 1.00 94.94 193 VAL A C 1
ATOM 1497 O O . VAL A 1 193 ? 6.425 -14.210 -23.864 1.00 94.94 193 VAL A O 1
ATOM 1500 N N . ALA A 1 194 ? 8.589 -14.481 -23.369 1.00 95.88 194 AL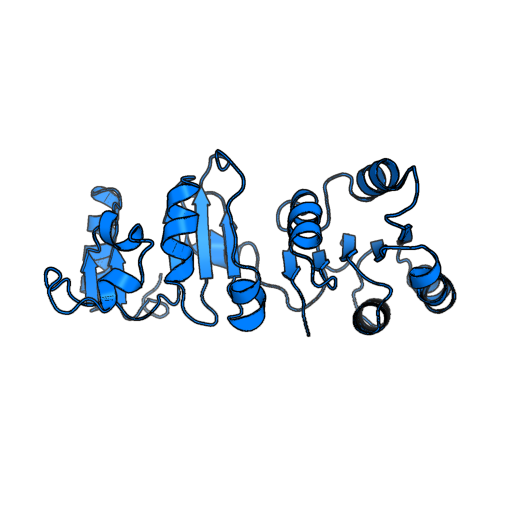A A N 1
ATOM 1501 C CA . ALA A 1 194 ? 8.534 -15.947 -23.395 1.00 95.88 194 ALA A CA 1
ATOM 1502 C C . ALA A 1 194 ? 7.568 -16.549 -22.352 1.00 95.88 194 ALA A C 1
ATOM 1504 O O . ALA A 1 194 ? 7.166 -17.706 -22.478 1.00 95.88 194 ALA A O 1
ATOM 1505 N N . LYS A 1 195 ? 7.197 -15.776 -21.325 1.00 94.94 195 LYS A N 1
ATOM 1506 C CA . LYS A 1 195 ? 6.218 -16.131 -20.293 1.00 94.94 195 LYS A CA 1
ATOM 1507 C C . LYS A 1 195 ? 4.835 -15.515 -20.514 1.00 94.94 195 LYS A C 1
ATOM 1509 O O . LYS A 1 195 ? 3.975 -15.696 -19.660 1.00 94.94 195 LYS A O 1
ATOM 1514 N N . ASN A 1 196 ? 4.603 -14.860 -21.654 1.00 96.44 196 ASN A N 1
ATOM 1515 C CA . ASN A 1 196 ? 3.375 -14.119 -21.962 1.00 96.44 196 ASN A CA 1
ATOM 1516 C C . ASN A 1 196 ? 3.063 -13.020 -20.932 1.00 96.44 196 ASN A C 1
ATOM 1518 O O . ASN A 1 196 ? 1.902 -12.795 -20.602 1.00 96.44 196 ASN A O 1
ATOM 1522 N N . ILE A 1 197 ? 4.105 -12.370 -20.412 1.00 98.19 197 ILE A N 1
ATOM 1523 C CA . ILE A 1 197 ? 3.986 -11.196 -19.548 1.00 98.19 197 ILE A CA 1
ATOM 1524 C C . ILE A 1 197 ? 4.212 -9.970 -20.426 1.00 98.19 197 ILE A C 1
ATOM 1526 O O . ILE A 1 197 ? 5.269 -9.857 -21.054 1.00 98.19 197 ILE A O 1
ATOM 1530 N N . ASP A 1 198 ? 3.240 -9.065 -20.454 1.00 97.81 198 ASP A N 1
ATOM 1531 C CA . ASP A 1 198 ? 3.402 -7.749 -21.064 1.00 97.81 198 ASP A CA 1
ATOM 1532 C C . ASP A 1 198 ? 4.373 -6.919 -20.216 1.00 97.81 198 ASP A C 1
ATOM 1534 O O . ASP A 1 198 ? 4.112 -6.647 -19.043 1.00 97.81 198 ASP A O 1
ATOM 1538 N N . PHE A 1 199 ? 5.546 -6.615 -20.764 1.00 98.25 199 PHE A N 1
ATOM 1539 C CA . PHE A 1 199 ? 6.680 -6.095 -20.008 1.00 98.25 199 PHE A CA 1
ATOM 1540 C C . PHE A 1 199 ? 7.051 -4.699 -20.480 1.00 98.25 199 PHE A C 1
ATOM 1542 O O . PHE A 1 199 ? 7.517 -4.527 -21.605 1.00 98.25 199 PHE A O 1
ATOM 1549 N N . ILE A 1 200 ? 6.877 -3.718 -19.596 1.00 97.88 200 ILE A N 1
ATOM 1550 C CA . ILE A 1 200 ? 6.983 -2.298 -19.931 1.00 97.88 200 ILE A CA 1
ATOM 1551 C C . ILE A 1 200 ? 7.988 -1.636 -18.987 1.00 97.88 200 ILE A C 1
ATOM 1553 O O . ILE A 1 200 ? 7.949 -1.847 -17.774 1.00 97.88 200 ILE A O 1
ATOM 1557 N N . CYS A 1 201 ? 8.890 -0.826 -19.537 1.00 98.12 201 CYS A N 1
ATOM 1558 C CA . CYS A 1 201 ? 9.842 -0.019 -18.778 1.00 98.12 201 CYS A CA 1
ATOM 1559 C C . CYS A 1 201 ? 9.598 1.460 -19.071 1.00 98.12 201 CYS A C 1
ATOM 1561 O O . CYS A 1 201 ? 9.751 1.862 -20.217 1.00 98.12 201 CYS A O 1
ATOM 1563 N N . LEU A 1 202 ? 9.270 2.262 -18.051 1.00 98.00 202 LEU A N 1
ATOM 1564 C CA . LEU A 1 202 ? 9.062 3.708 -18.206 1.00 98.00 202 LEU A CA 1
ATOM 1565 C C . LEU A 1 202 ? 10.040 4.508 -17.348 1.00 98.00 202 LEU A C 1
ATOM 1567 O O . LEU A 1 202 ? 10.200 4.256 -16.148 1.00 98.00 202 LEU A O 1
ATOM 1571 N N . SER A 1 203 ? 10.676 5.503 -17.959 1.00 97.44 203 SER A N 1
ATOM 1572 C CA . SER A 1 203 ? 11.594 6.402 -17.266 1.00 97.44 203 SER A CA 1
ATOM 1573 C C . SER A 1 203 ? 10.885 7.663 -16.787 1.00 97.44 203 SER A C 1
ATOM 1575 O O . SER A 1 203 ? 10.232 8.333 -17.576 1.00 97.44 203 SER A O 1
ATOM 1577 N N . ALA A 1 204 ? 11.044 8.021 -15.512 1.00 95.69 204 ALA A N 1
ATOM 1578 C CA . ALA A 1 204 ? 10.371 9.181 -14.925 1.00 95.69 204 ALA A CA 1
ATOM 1579 C C . ALA A 1 204 ? 10.887 10.541 -15.437 1.00 95.69 204 ALA A C 1
ATOM 1581 O O . ALA A 1 204 ? 10.227 11.554 -15.219 1.00 95.69 204 ALA A O 1
ATOM 1582 N N . ASP A 1 205 ? 12.058 10.577 -16.080 1.00 95.62 205 ASP A N 1
ATOM 1583 C CA . ASP A 1 205 ? 12.623 11.767 -16.730 1.00 95.62 205 ASP A CA 1
ATOM 1584 C C . ASP A 1 205 ? 12.194 11.941 -18.199 1.00 95.62 205 ASP A C 1
ATOM 1586 O O . ASP A 1 205 ? 12.573 12.935 -18.820 1.00 95.62 205 ASP A O 1
ATOM 1590 N N . ALA A 1 206 ? 11.407 11.011 -18.751 1.00 96.38 206 ALA A N 1
ATOM 1591 C CA . ALA A 1 206 ? 10.842 11.137 -20.090 1.00 96.38 206 ALA A CA 1
ATOM 1592 C C . ALA A 1 206 ? 9.718 12.190 -20.126 1.00 96.38 206 ALA A C 1
ATOM 1594 O O . ALA A 1 206 ? 8.955 12.338 -19.168 1.00 96.38 206 ALA A O 1
ATOM 1595 N N . GLU A 1 207 ? 9.611 12.928 -21.236 1.00 96.00 207 GLU A N 1
ATOM 1596 C CA . GLU A 1 207 ? 8.628 14.015 -21.395 1.00 96.00 207 GLU A CA 1
ATOM 1597 C C . GLU A 1 207 ? 7.175 13.507 -21.350 1.00 96.00 207 GLU A C 1
ATOM 1599 O O . GLU A 1 207 ? 6.290 14.188 -20.832 1.00 96.00 207 GLU A O 1
ATOM 1604 N N . ASP A 1 208 ? 6.949 12.294 -21.845 1.00 95.88 208 ASP A N 1
ATOM 1605 C CA . ASP A 1 208 ? 5.670 11.590 -21.969 1.00 95.88 208 ASP A CA 1
ATOM 1606 C C . ASP A 1 208 ? 5.371 10.631 -20.805 1.00 95.88 208 ASP A C 1
ATOM 1608 O O . ASP A 1 208 ? 4.292 10.039 -20.763 1.00 95.88 208 ASP A O 1
ATOM 1612 N N . TYR A 1 209 ? 6.250 10.537 -19.795 1.00 96.75 209 TYR A N 1
ATOM 1613 C CA . TYR A 1 209 ? 6.126 9.586 -18.679 1.00 96.75 209 TYR A CA 1
ATOM 1614 C C . TYR A 1 209 ? 4.727 9.546 -18.048 1.00 96.75 209 TYR A C 1
ATOM 1616 O O . TYR A 1 209 ? 4.205 8.480 -17.730 1.00 96.75 209 TYR A O 1
ATOM 1624 N N . ARG A 1 210 ? 4.110 10.716 -17.834 1.00 96.19 210 ARG A N 1
ATOM 1625 C CA . ARG A 1 210 ? 2.786 10.818 -17.200 1.00 96.19 210 ARG A CA 1
ATOM 1626 C C . ARG A 1 210 ? 1.659 10.317 -18.100 1.00 96.19 210 ARG A C 1
ATOM 1628 O O . ARG A 1 210 ? 0.703 9.748 -17.580 1.00 96.19 210 ARG A O 1
ATOM 1635 N N . GLU A 1 211 ? 1.763 10.543 -19.404 1.00 97.31 211 GLU A N 1
ATOM 1636 C CA . GLU A 1 211 ? 0.781 10.082 -20.387 1.00 97.31 211 GLU A CA 1
ATOM 1637 C C . GLU A 1 211 ? 0.866 8.561 -20.535 1.00 97.31 211 GLU A C 1
ATOM 1639 O O . GLU A 1 211 ? -0.136 7.873 -20.336 1.00 97.31 211 GLU A O 1
ATOM 1644 N N . GLU A 1 212 ? 2.075 8.031 -20.736 1.00 97.69 212 GLU A N 1
ATOM 1645 C CA . GLU A 1 212 ? 2.303 6.589 -20.860 1.00 97.69 212 GLU A CA 1
ATOM 1646 C C . GLU A 1 212 ? 1.945 5.838 -19.570 1.00 97.69 212 GLU A C 1
ATOM 1648 O O . GLU A 1 212 ? 1.298 4.792 -19.613 1.00 97.69 212 GLU A O 1
ATOM 1653 N N . LEU A 1 213 ? 2.293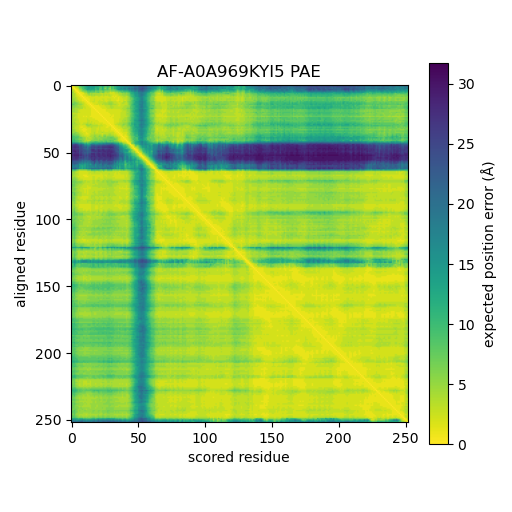 6.379 -18.394 1.00 98.06 213 LEU A N 1
ATOM 1654 C CA . LEU A 1 213 ? 1.906 5.779 -17.115 1.00 98.06 213 LEU A CA 1
ATOM 1655 C C . LEU A 1 213 ? 0.383 5.694 -16.972 1.00 98.06 213 LEU A C 1
ATOM 1657 O O . LEU A 1 213 ? -0.123 4.671 -16.513 1.00 98.06 213 LEU A O 1
ATOM 1661 N N . ALA A 1 214 ? -0.348 6.746 -17.349 1.00 96.62 214 ALA A N 1
ATOM 1662 C CA . ALA A 1 214 ? -1.805 6.760 -17.271 1.00 96.62 214 ALA A CA 1
ATOM 1663 C C . ALA A 1 214 ? -2.439 5.749 -18.241 1.00 96.62 214 ALA A C 1
ATOM 1665 O O . ALA A 1 214 ? -3.379 5.046 -17.860 1.00 96.62 214 ALA A O 1
ATOM 1666 N N . GLU A 1 215 ? -1.902 5.632 -19.458 1.00 97.12 215 GLU A N 1
ATOM 1667 C CA . GLU A 1 215 ? -2.342 4.640 -20.442 1.00 97.12 215 GLU A CA 1
ATOM 1668 C C . GLU A 1 215 ? -2.112 3.210 -19.936 1.00 97.12 215 GLU A C 1
ATOM 1670 O O . GLU A 1 215 ? -3.039 2.396 -19.913 1.00 97.12 215 GLU A O 1
ATOM 1675 N N . VAL A 1 216 ? -0.902 2.918 -19.447 1.00 96.88 216 VAL A N 1
ATOM 1676 C CA . VAL A 1 216 ? -0.554 1.600 -18.899 1.00 96.88 216 VAL A CA 1
ATOM 1677 C C . VAL A 1 216 ? -1.379 1.285 -17.653 1.00 96.88 216 VAL A C 1
ATOM 1679 O O . VAL A 1 216 ? -1.812 0.142 -17.473 1.00 96.88 216 VAL A O 1
ATOM 1682 N N . ALA A 1 217 ? -1.628 2.271 -16.790 1.00 97.06 217 ALA A N 1
ATOM 1683 C CA . ALA A 1 217 ? -2.421 2.082 -15.583 1.00 97.06 217 ALA A CA 1
ATOM 1684 C C . ALA A 1 217 ? -3.873 1.709 -15.908 1.00 97.06 217 ALA A C 1
ATOM 1686 O O . ALA A 1 217 ? -4.368 0.708 -15.382 1.00 97.06 217 ALA A O 1
ATOM 1687 N N . GLY A 1 218 ? -4.549 2.438 -16.800 1.00 96.12 218 GLY A N 1
ATOM 1688 C CA . GLY A 1 218 ? -5.970 2.225 -17.091 1.00 96.12 218 GLY A CA 1
ATOM 1689 C C . GLY A 1 218 ? -6.827 2.313 -15.820 1.00 96.12 218 GLY A C 1
ATOM 1690 O O . GLY A 1 218 ? -6.884 3.358 -15.181 1.00 96.12 218 GLY A O 1
ATOM 1691 N N . GLU A 1 219 ? -7.466 1.206 -15.423 1.00 94.44 219 GLU A N 1
ATOM 1692 C CA . GLU A 1 219 ? -8.242 1.105 -14.168 1.00 94.44 219 GLU A CA 1
ATOM 1693 C C . GLU A 1 219 ? -7.373 0.962 -12.897 1.00 94.44 219 GLU A C 1
ATOM 1695 O O . GLU A 1 219 ? -7.900 0.930 -11.785 1.00 94.44 219 GLU A O 1
ATOM 1700 N N . GLY A 1 220 ? -6.050 0.869 -13.055 1.00 97.88 220 GLY A N 1
ATOM 1701 C CA . GLY A 1 220 ? -5.070 0.743 -11.980 1.00 97.88 220 GLY A CA 1
ATOM 1702 C C . GLY A 1 220 ? -4.305 -0.584 -11.991 1.00 97.88 220 GLY A C 1
ATOM 1703 O O . GLY A 1 220 ? -4.415 -1.405 -12.907 1.00 97.88 220 GLY A O 1
ATOM 1704 N N . PHE A 1 221 ? -3.510 -0.784 -10.944 1.00 98.44 221 PHE A N 1
ATOM 1705 C CA . PHE A 1 221 ? -2.677 -1.962 -10.719 1.00 98.44 221 PHE A CA 1
ATOM 1706 C C . PHE A 1 221 ? -3.239 -2.836 -9.598 1.00 98.44 221 PHE A C 1
ATOM 1708 O O . PHE A 1 221 ? -3.640 -2.340 -8.543 1.00 98.44 221 PHE A O 1
ATOM 1715 N N . ASP A 1 222 ? -3.221 -4.150 -9.809 1.00 97.44 222 ASP A N 1
ATOM 1716 C CA . ASP A 1 222 ? -3.590 -5.136 -8.792 1.00 97.44 222 ASP A CA 1
ATOM 1717 C C . ASP A 1 222 ? -2.514 -5.282 -7.710 1.00 97.44 222 ASP A C 1
ATOM 1719 O O . ASP A 1 222 ? -2.818 -5.631 -6.567 1.00 97.44 222 ASP A O 1
ATOM 1723 N N . ASP A 1 223 ? -1.256 -5.039 -8.074 1.00 97.69 223 ASP A N 1
ATOM 1724 C CA . ASP A 1 223 ? -0.124 -5.043 -7.158 1.00 97.69 223 ASP A CA 1
ATOM 1725 C C . ASP A 1 223 ? 0.798 -3.862 -7.464 1.00 97.69 223 ASP A C 1
ATOM 1727 O O . ASP A 1 223 ? 1.275 -3.708 -8.588 1.00 97.69 223 ASP A O 1
ATOM 1731 N N . ILE A 1 224 ? 1.097 -3.052 -6.454 1.00 98.06 224 ILE A N 1
ATOM 1732 C CA . ILE A 1 224 ? 2.103 -1.992 -6.535 1.00 98.06 224 ILE A CA 1
ATOM 1733 C C . ILE A 1 224 ? 3.186 -2.297 -5.511 1.00 98.06 224 ILE A C 1
ATOM 1735 O O . ILE A 1 224 ? 2.930 -2.363 -4.312 1.00 98.06 224 ILE A O 1
ATOM 1739 N N . ILE A 1 225 ? 4.413 -2.472 -5.978 1.00 97.50 225 ILE A N 1
ATOM 1740 C CA . ILE A 1 225 ? 5.574 -2.720 -5.134 1.00 97.50 225 ILE A CA 1
ATOM 1741 C C . ILE A 1 225 ? 6.476 -1.496 -5.203 1.00 97.50 225 ILE A C 1
ATOM 1743 O O . ILE A 1 225 ? 7.138 -1.250 -6.214 1.00 97.50 225 ILE A O 1
ATOM 1747 N N . VAL A 1 226 ? 6.507 -0.722 -4.121 1.00 97.25 226 VAL A N 1
ATOM 1748 C CA . VAL A 1 226 ? 7.313 0.496 -4.054 1.00 97.25 226 VAL A CA 1
ATOM 1749 C C . VAL A 1 226 ? 8.683 0.175 -3.485 1.00 97.25 226 VAL A C 1
ATOM 1751 O O . VAL A 1 226 ? 8.832 -0.049 -2.291 1.00 97.25 226 VAL A O 1
ATOM 1754 N N . LEU A 1 227 ? 9.697 0.154 -4.343 1.00 96.19 227 LEU A N 1
ATOM 1755 C CA . LEU A 1 227 ? 11.092 -0.133 -3.986 1.00 96.19 227 LEU A CA 1
ATOM 1756 C C . LEU A 1 227 ? 11.922 1.147 -3.836 1.00 96.19 227 LEU A C 1
ATOM 1758 O O . LEU A 1 227 ? 13.026 1.124 -3.291 1.00 96.19 227 LEU A O 1
ATOM 1762 N N . ALA A 1 228 ? 11.402 2.272 -4.327 1.00 93.12 228 ALA A N 1
ATOM 1763 C CA . ALA A 1 228 ? 12.010 3.580 -4.160 1.00 93.12 228 ALA A CA 1
ATOM 1764 C C . ALA A 1 228 ? 11.847 4.075 -2.707 1.00 93.12 228 ALA A C 1
ATOM 1766 O O . ALA A 1 228 ? 10.717 4.151 -2.223 1.00 93.12 228 ALA A O 1
ATOM 1767 N N . PRO A 1 229 ? 12.929 4.493 -2.019 1.00 89.88 229 PRO A N 1
ATOM 1768 C CA . PRO A 1 229 ? 12.861 5.068 -0.674 1.00 89.88 229 PRO A CA 1
ATOM 1769 C C . PRO A 1 229 ? 12.406 6.535 -0.730 1.00 89.88 229 PRO A C 1
ATOM 1771 O O . PRO A 1 229 ? 13.138 7.445 -0.348 1.00 89.88 229 PRO A O 1
ATOM 1774 N N . SER A 1 230 ? 11.211 6.776 -1.271 1.00 91.06 230 SER A N 1
ATOM 1775 C CA . SER A 1 230 ? 10.641 8.109 -1.458 1.00 91.06 230 SER A CA 1
ATOM 1776 C C . SER A 1 230 ? 9.169 8.120 -1.065 1.00 91.06 230 SER A C 1
ATOM 1778 O O . SER A 1 230 ? 8.358 7.416 -1.664 1.00 91.06 230 SER A O 1
ATOM 1780 N N . ALA A 1 231 ? 8.819 8.962 -0.090 1.00 91.31 231 ALA A N 1
ATOM 1781 C CA . ALA A 1 231 ? 7.429 9.187 0.300 1.00 91.31 231 ALA A CA 1
ATOM 1782 C C . ALA A 1 231 ? 6.598 9.755 -0.861 1.00 91.31 231 ALA A C 1
ATOM 1784 O O . ALA A 1 231 ? 5.441 9.383 -1.023 1.00 91.31 231 ALA A O 1
ATOM 1785 N N . GLU A 1 232 ? 7.203 10.595 -1.707 1.00 93.56 232 GLU A N 1
ATOM 1786 C CA . GLU A 1 232 ? 6.559 11.120 -2.913 1.00 93.56 232 GLU A CA 1
ATOM 1787 C C . GLU A 1 232 ? 6.226 9.995 -3.897 1.00 93.56 232 GLU A C 1
ATOM 1789 O O . GLU A 1 232 ? 5.114 9.946 -4.405 1.00 93.56 232 GLU A O 1
ATOM 1794 N N . ALA A 1 233 ? 7.140 9.041 -4.105 1.00 94.31 233 ALA A N 1
ATOM 1795 C CA . ALA A 1 233 ? 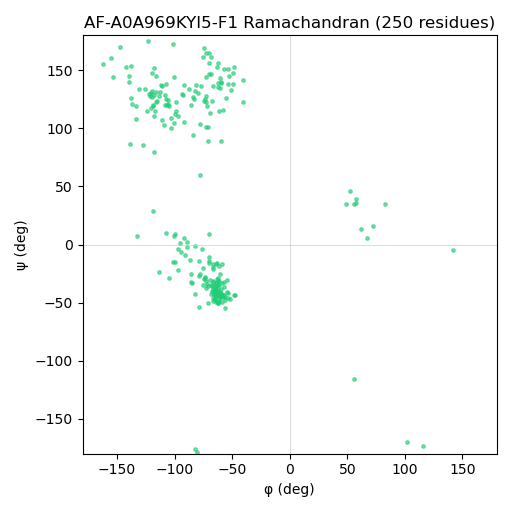6.883 7.899 -4.982 1.00 94.31 233 ALA A CA 1
ATOM 1796 C C . ALA A 1 233 ? 5.770 6.990 -4.437 1.00 94.31 233 ALA A C 1
ATOM 1798 O O . ALA A 1 233 ? 4.954 6.496 -5.210 1.00 94.31 233 ALA A O 1
ATOM 1799 N N . VAL A 1 234 ? 5.711 6.788 -3.115 1.00 95.75 234 VAL A N 1
ATOM 1800 C CA . VAL A 1 234 ? 4.621 6.031 -2.476 1.00 95.75 234 VAL A CA 1
ATOM 1801 C C . VAL A 1 234 ? 3.282 6.752 -2.647 1.00 95.75 234 VAL A C 1
ATOM 1803 O O . VAL A 1 234 ? 2.290 6.129 -3.020 1.00 95.75 234 VAL A O 1
ATOM 1806 N N . ALA A 1 235 ? 3.250 8.062 -2.393 1.00 95.19 235 ALA A N 1
ATOM 1807 C CA . ALA A 1 235 ? 2.043 8.872 -2.513 1.00 95.19 235 ALA A CA 1
ATOM 1808 C C . ALA A 1 235 ? 1.561 8.999 -3.966 1.00 95.19 235 ALA A C 1
ATOM 1810 O O . ALA A 1 235 ? 0.360 8.982 -4.206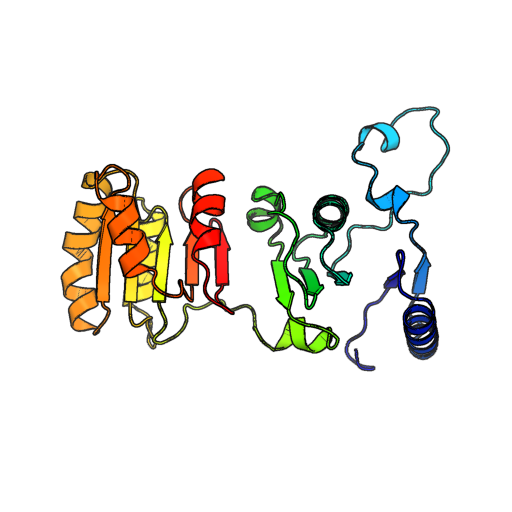 1.00 95.19 235 ALA A O 1
ATOM 1811 N N . ASP A 1 236 ? 2.476 9.104 -4.932 1.00 95.69 236 ASP A N 1
ATOM 1812 C CA . ASP A 1 236 ? 2.150 9.134 -6.359 1.00 95.69 236 ASP A CA 1
ATOM 1813 C C . ASP A 1 236 ? 1.566 7.789 -6.806 1.00 95.69 236 ASP A C 1
ATOM 1815 O O . ASP A 1 236 ? 0.484 7.754 -7.393 1.00 95.69 236 ASP A O 1
ATOM 1819 N N . ALA A 1 237 ? 2.231 6.683 -6.451 1.00 97.19 237 ALA A N 1
ATOM 1820 C CA . ALA A 1 237 ? 1.831 5.342 -6.857 1.00 97.19 237 ALA A CA 1
ATOM 1821 C C . ALA A 1 237 ? 0.492 4.895 -6.249 1.00 97.19 237 ALA A C 1
ATOM 1823 O O . ALA A 1 237 ? -0.269 4.190 -6.911 1.00 97.19 237 ALA A O 1
ATOM 1824 N N . SER A 1 238 ? 0.158 5.338 -5.031 1.00 95.69 238 SER A N 1
ATOM 1825 C CA . SER A 1 238 ? -1.110 4.982 -4.376 1.00 95.69 238 SER A CA 1
ATOM 1826 C C . SER A 1 238 ? -2.350 5.433 -5.161 1.00 95.69 238 SER A C 1
ATOM 1828 O O . SER A 1 238 ? -3.391 4.784 -5.069 1.00 95.69 238 SER A O 1
ATOM 1830 N N . ASN A 1 239 ? -2.234 6.473 -5.998 1.00 95.69 239 ASN A N 1
ATOM 1831 C CA . ASN A 1 239 ? -3.324 6.945 -6.861 1.00 95.69 239 ASN A CA 1
ATOM 1832 C C . ASN A 1 239 ? -3.666 5.978 -8.004 1.00 95.69 239 ASN A C 1
ATOM 1834 O O . ASN A 1 239 ? -4.707 6.133 -8.636 1.00 95.69 239 ASN A O 1
ATOM 1838 N N . TYR A 1 240 ? -2.805 4.995 -8.277 1.00 97.75 240 TYR A N 1
ATOM 1839 C CA . TYR A 1 240 ? -2.982 4.022 -9.355 1.00 97.75 240 TYR A CA 1
ATOM 1840 C C . TYR A 1 240 ? -3.341 2.628 -8.832 1.00 97.75 240 TYR A C 1
ATOM 1842 O O . TYR A 1 240 ? -3.307 1.659 -9.590 1.00 97.75 240 TYR A O 1
ATOM 1850 N N . LEU A 1 241 ? -3.656 2.485 -7.543 1.00 96.19 241 LEU A N 1
ATOM 1851 C CA . LEU A 1 241 ? -4.057 1.203 -6.978 1.00 96.19 241 LEU A CA 1
ATOM 1852 C C . LEU A 1 241 ? -5.486 0.857 -7.418 1.00 96.19 241 LEU A C 1
ATOM 1854 O O . LEU A 1 241 ? -6.417 1.623 -7.180 1.00 96.19 241 LEU A O 1
ATOM 1858 N N . ALA A 1 242 ? -5.664 -0.303 -8.052 1.00 95.69 242 ALA A N 1
ATOM 1859 C CA . ALA A 1 242 ? -6.979 -0.758 -8.489 1.00 95.69 242 ALA A CA 1
ATOM 1860 C C . ALA A 1 242 ? -7.870 -1.140 -7.295 1.00 95.69 242 ALA A C 1
ATOM 1862 O O . ALA A 1 242 ? -7.397 -1.396 -6.183 1.00 95.69 242 ALA A O 1
ATOM 1863 N N . GLN A 1 243 ? -9.176 -1.271 -7.539 1.00 91.19 243 GLN A N 1
ATOM 1864 C CA . GLN A 1 243 ? -10.109 -1.792 -6.541 1.00 91.19 243 GLN A CA 1
ATOM 1865 C C . GLN A 1 243 ? -9.691 -3.203 -6.093 1.00 91.19 243 GLN A C 1
ATOM 1867 O O . GLN A 1 243 ? -9.714 -4.159 -6.867 1.00 91.19 243 GLN A O 1
ATOM 1872 N N . GLY A 1 244 ? -9.335 -3.336 -4.815 1.00 90.44 244 GLY A N 1
ATOM 1873 C CA . GLY A 1 244 ? -8.801 -4.578 -4.247 1.00 90.44 244 GLY A CA 1
ATOM 1874 C C . GLY A 1 244 ? -7.382 -4.936 -4.664 1.00 90.44 244 GLY A C 1
ATOM 1875 O O . GLY A 1 244 ? -6.958 -6.079 -4.469 1.00 90.44 244 GLY A O 1
ATOM 1876 N N . GLY A 1 245 ? -6.658 -3.964 -5.211 1.00 93.94 245 GLY A N 1
ATOM 1877 C CA . GLY A 1 245 ? -5.219 -4.035 -5.356 1.00 93.94 245 GLY A CA 1
ATOM 1878 C C . GLY A 1 245 ? -4.512 -3.968 -4.003 1.00 93.94 245 GLY A C 1
ATOM 1879 O O . GLY A 1 245 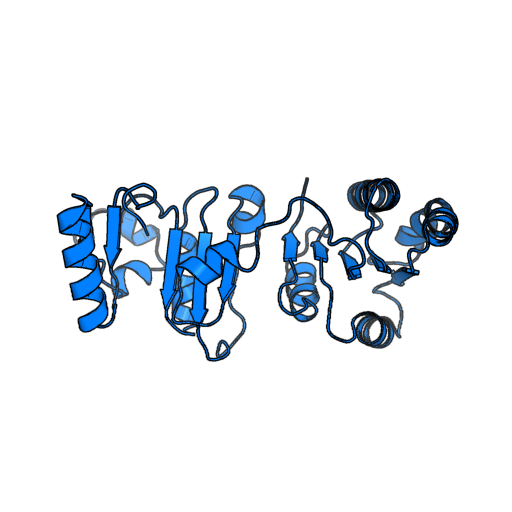? -5.075 -3.545 -2.993 1.00 93.94 245 GLY A O 1
ATOM 1880 N N . MET A 1 246 ? -3.255 -4.397 -3.989 1.00 94.62 246 MET A N 1
ATOM 1881 C CA . MET A 1 246 ? -2.387 -4.331 -2.818 1.00 94.62 246 MET A CA 1
ATOM 1882 C C . MET A 1 246 ? -1.148 -3.496 -3.129 1.00 94.62 246 MET A C 1
ATOM 1884 O O . MET A 1 246 ? -0.477 -3.717 -4.134 1.00 94.62 246 MET A O 1
ATOM 1888 N N . MET A 1 247 ? -0.842 -2.536 -2.258 1.00 95.25 247 MET A N 1
ATOM 1889 C CA . MET A 1 247 ? 0.403 -1.781 -2.321 1.00 95.25 247 MET A CA 1
ATOM 1890 C C . MET A 1 247 ? 1.319 -2.218 -1.182 1.00 95.25 247 MET A C 1
ATOM 1892 O O . MET A 1 247 ? 0.930 -2.164 -0.017 1.00 95.25 247 MET A O 1
ATOM 1896 N N . ASN A 1 248 ? 2.540 -2.622 -1.518 1.00 94.38 248 ASN A N 1
ATOM 1897 C CA . ASN A 1 248 ? 3.577 -2.966 -0.556 1.00 94.38 248 ASN A CA 1
ATOM 1898 C C . ASN A 1 248 ? 4.721 -1.956 -0.649 1.00 94.38 248 ASN A C 1
ATOM 1900 O O . ASN A 1 248 ? 5.243 -1.693 -1.736 1.00 94.38 248 ASN A O 1
ATOM 1904 N N . VAL A 1 249 ? 5.105 -1.388 0.492 1.00 92.38 249 VAL A N 1
ATOM 1905 C CA . VAL A 1 249 ? 6.085 -0.308 0.566 1.00 92.38 249 VAL A CA 1
ATOM 1906 C C . VAL A 1 249 ? 7.390 -0.824 1.154 1.00 92.38 249 VAL A C 1
ATOM 1908 O O . VAL A 1 249 ? 7.444 -1.296 2.288 1.00 92.38 249 VAL A O 1
ATOM 1911 N N . LEU A 1 250 ? 8.448 -0.698 0.356 1.00 81.88 250 LEU A N 1
ATOM 1912 C CA . LEU A 1 250 ? 9.808 -1.130 0.656 1.00 81.88 250 LEU A CA 1
ATOM 1913 C C . LEU A 1 250 ? 9.897 -2.599 1.109 1.00 81.88 250 LEU A C 1
ATOM 1915 O O . LEU A 1 250 ? 10.563 -2.873 2.105 1.00 81.88 250 LEU A O 1
ATOM 1919 N N . PRO A 1 251 ? 9.247 -3.573 0.441 1.00 73.75 251 PRO A N 1
ATOM 1920 C CA . PRO A 1 251 ? 9.395 -4.961 0.854 1.00 73.75 251 PRO A CA 1
ATOM 1921 C C . PRO A 1 251 ? 10.849 -5.418 0.722 1.00 73.75 251 PRO A C 1
ATOM 1923 O O . PRO A 1 251 ? 11.522 -5.126 -0.269 1.00 73.75 251 PRO A O 1
ATOM 1926 N N . GLY A 1 252 ? 11.309 -6.120 1.758 1.00 59.47 252 GLY A N 1
ATOM 1927 C CA . GLY A 1 252 ? 12.568 -6.864 1.759 1.00 59.47 252 GLY A CA 1
ATOM 1928 C C . GLY A 1 252 ? 12.419 -8.263 1.184 1.00 59.47 252 GLY A C 1
ATOM 1929 O O . GLY A 1 252 ? 11.278 -8.781 1.157 1.00 59.47 252 GLY A O 1
#

pLDDT: mean 88.2, std 13.77, range [33.81, 98.69]

Sequence (252 aa):
MDEQSHPARLGLTDVPEAFATRLKEQAARWQIEVVEIPLDRLRLEDDRLRHEPGGLFLDPLPPAFDDIIILGSDSNLIEAVAPHLAHFGIIAIVTDTPLPRPVQVDIGQVHYHRSLYLGGAGPDIAGVYSRQPVRSELKAGGKTWLVGAGGPMGHMHVQRTLQMENPPAALLCTALTWHRLETIEREFGARAVAKNIDFICLSADAEDYREELAEVAGEGFDDIIVLAPSAEAVADASNYLAQGGMMNVLPG

Mean predicted aligned error: 6.75 Å

Solvent-accessible surface area (backbone atoms only — not comparable to full-atom values): 14441 Å² total; per-residue (Å²): 119,52,99,90,52,68,68,76,60,44,79,45,53,92,56,58,66,79,56,45,51,54,49,51,57,52,27,60,74,69,70,30,49,74,43,82,44,63,62,71,70,48,57,59,85,56,75,60,75,77,70,51,95,80,59,82,90,66,76,79,74,76,76,54,36,56,65,46,80,41,83,46,44,57,42,68,56,54,48,36,48,55,83,44,50,25,72,64,9,39,40,38,38,33,29,88,56,78,56,87,52,91,65,78,73,64,60,63,45,38,48,77,34,46,40,42,81,41,77,29,56,58,90,48,65,67,51,42,67,60,77,59,64,88,68,97,63,72,51,61,62,29,36,34,36,34,38,35,23,45,43,76,67,25,50,50,52,52,54,50,50,73,65,44,92,59,38,40,36,28,40,39,34,26,24,71,40,55,81,43,38,52,60,52,50,70,71,40,42,69,58,28,51,76,67,65,22,50,71,45,80,51,28,66,69,46,94,55,35,70,60,54,49,50,64,73,34,66,86,29,23,44,26,36,40,30,61,46,100,37,71,65,59,51,60,57,52,60,76,40,54,18,94,90,32,47,77,45,59,58,77,128

Secondary structure (DSSP, 8-state):
-BTTB--SEEEESS--HHHHHHHHHHHHHTT-EEEE--HHHHS---GGGGT-TTS--PPPPPS-EEEEEEES--HHHHHHHGGGEEEEEEEEEE-SS--SSPPP--HHIIIII--EEEEE-SS-HHHHHHHS---SSPPTTSEEEEETTTSHHHHHHHHHHHH-SS--SEEEEEESSGGGTHHHHHHHHHHHHTTT-EEEEEETTSTTHHHHHHHHHTT-EEEEEE-SS-HHHHHHHHTTEEEEEEEEES--